Protein AF-A0A1Q2D0X2-F1 (afdb_monomer)

Secondary structure (DSSP, 8-state):
--S--SSS--HHHHHHHSTTGGGSPPS--SSSPPHHHHHHHSPPGGGGSSS-------------------------S------PPPPPPBTT--S-EE-TTEEEEEEEETT--SSTT---------PPP-------EEGGG-TT-S-EE----EE-B-TTTS--EETT--S----B-SEEEEEE-TTS-EEEEESSHHHHHSB--EEEEE--SGGGTT-EEEEEEPPTTPEEEEEEEEGGGTEEEEEEESTTTT--SSS-S--TTT---TT----TT--SS---EEEEEEE-

Sequence (292 aa):
MLGLTHGNRSPVTCRLCCGDACAKPVPDTSENRHFRDIASKAPSRRALFGGASAVGLAAGLPSVLGADPLASADRGRGAGLRFEPITPVTGTLDDVTVTRGYAWQPIIRWGDPVLRGARVRRIGADGVRPGGSVRLRLSRGDHTARSFDWNLLLICGDPATASTYFGGYTGPVSPIACPDNGVFDSTGTLWVSTDSQAGSIGYNDALHRVTLSGRERGKVEKFLSVPVGAATCGPVIHDKDGSVFVTVQPPGENGAWAEPLSYFPDYVMPGERGRRGDFSGPRPTVIQVTGH

InterPro domains:
  IPR006311 Twin-arginine translocation pathway, signal sequence [PS51318] (1-73)
  IPR008557 Alkaline phosphatase PhoX [PF05787] (131-252)

Nearest PDB structures (foldseek):
  3zwu-assembly2_B  TM=7.658E-01  e=8.851E-07  Pseudomonas fluorescens Pf0-1

pLDDT: mean 73.75, std 22.93, range [25.61, 98.38]

Structure (mmCIF, N/CA/C/O backbone):
data_AF-A0A1Q2D0X2-F1
#
_entry.id   AF-A0A1Q2D0X2-F1
#
loop_
_atom_site.group_PDB
_atom_site.id
_atom_site.type_symbol
_atom_site.label_atom_id
_atom_site.label_alt_id
_atom_site.label_comp_id
_atom_site.label_asym_id
_atom_site.label_entity_id
_atom_site.label_seq_id
_atom_site.pdbx_PDB_ins_code
_atom_site.Cartn_x
_atom_site.Cartn_y
_atom_site.Cartn_z
_atom_site.occupancy
_atom_site.B_iso_or_equiv
_atom_site.auth_seq_id
_atom_site.auth_comp_id
_atom_site.auth_asym_id
_atom_site.auth_atom_id
_atom_site.pdbx_PDB_model_num
ATOM 1 N N . MET A 1 1 ? -10.090 25.278 -23.825 1.00 41.91 1 MET A N 1
ATOM 2 C CA . MET A 1 1 ? -9.176 24.551 -22.918 1.00 41.91 1 MET A CA 1
ATOM 3 C C . MET A 1 1 ? -8.040 25.489 -22.545 1.00 41.91 1 MET A C 1
ATOM 5 O O . MET A 1 1 ? -7.140 25.683 -23.347 1.00 41.91 1 MET A O 1
ATOM 9 N N . LEU A 1 2 ? -8.138 26.135 -21.384 1.00 32.31 2 LEU A N 1
ATOM 10 C CA . LEU A 1 2 ? -7.143 27.069 -20.851 1.00 32.31 2 LEU A CA 1
ATOM 11 C C . LEU A 1 2 ? -6.740 26.560 -19.463 1.00 32.31 2 LEU A C 1
ATOM 13 O O . LEU A 1 2 ? -7.484 26.778 -18.518 1.00 32.31 2 LEU A O 1
ATOM 17 N N . GLY A 1 3 ? -5.629 25.824 -19.377 1.00 37.56 3 GLY A N 1
ATOM 18 C CA . GLY A 1 3 ? -4.718 25.768 -18.219 1.00 37.56 3 GLY A CA 1
ATOM 19 C C . GLY A 1 3 ? -5.226 25.490 -16.795 1.00 37.56 3 GLY A C 1
ATOM 20 O O . GLY A 1 3 ? -4.426 25.609 -15.878 1.00 37.56 3 GLY A O 1
ATOM 21 N N . LEU A 1 4 ? -6.490 25.141 -16.563 1.00 38.12 4 LEU A N 1
ATOM 22 C CA . LEU A 1 4 ? -7.041 24.988 -15.213 1.00 38.12 4 LEU A CA 1
ATOM 23 C C . LEU A 1 4 ? -7.327 23.514 -14.920 1.00 38.12 4 LEU A C 1
ATOM 25 O O . LEU A 1 4 ? -8.450 23.037 -15.074 1.00 38.12 4 LEU A O 1
ATOM 29 N N . THR A 1 5 ? -6.300 22.776 -14.503 1.00 42.06 5 THR A N 1
ATOM 30 C CA . THR A 1 5 ? -6.510 21.560 -13.713 1.00 42.06 5 THR A CA 1
ATOM 31 C C . THR A 1 5 ? -6.918 21.984 -12.301 1.00 42.06 5 THR A C 1
ATOM 33 O O . THR A 1 5 ? -6.289 22.837 -11.676 1.00 42.06 5 THR A O 1
ATOM 36 N N . HIS A 1 6 ? -8.017 21.436 -11.780 1.00 48.53 6 HIS A N 1
ATOM 37 C CA . HIS A 1 6 ? -8.371 21.632 -10.376 1.00 48.53 6 HIS A CA 1
ATOM 38 C C . HIS A 1 6 ? -7.450 20.753 -9.510 1.00 48.53 6 HIS A C 1
ATOM 40 O O . HIS A 1 6 ? -7.692 19.557 -9.373 1.00 48.53 6 HIS A O 1
ATOM 46 N N . GLY A 1 7 ? -6.391 21.346 -8.946 1.00 55.03 7 GLY A N 1
ATOM 47 C CA . GLY A 1 7 ? -5.425 20.693 -8.045 1.00 55.03 7 GLY A CA 1
ATOM 48 C C . GLY A 1 7 ? -4.012 20.547 -8.633 1.00 55.03 7 GLY A C 1
ATOM 49 O O . GLY A 1 7 ? -3.768 20.923 -9.773 1.00 55.03 7 GLY A O 1
ATOM 50 N N . ASN A 1 8 ? -3.079 19.971 -7.865 1.00 52.97 8 ASN A N 1
ATOM 51 C CA . ASN A 1 8 ? -1.657 19.812 -8.234 1.00 52.97 8 ASN A CA 1
ATOM 52 C C . ASN A 1 8 ? -1.379 18.760 -9.338 1.00 52.97 8 ASN A C 1
ATOM 54 O O . ASN A 1 8 ? -0.237 18.342 -9.505 1.00 52.97 8 ASN A O 1
ATOM 58 N N . ARG A 1 9 ? -2.390 18.289 -10.084 1.00 58.31 9 ARG A N 1
ATOM 59 C CA . ARG A 1 9 ? -2.219 17.236 -11.105 1.00 58.31 9 ARG A CA 1
ATOM 60 C C . ARG A 1 9 ? -1.947 17.818 -12.496 1.00 58.31 9 ARG A C 1
ATOM 62 O O . ARG A 1 9 ? -2.518 18.844 -12.876 1.00 58.31 9 ARG A O 1
ATOM 69 N N . SER A 1 10 ? -1.101 17.127 -13.270 1.00 64.81 10 SER A N 1
ATOM 70 C CA . SER A 1 10 ? -0.797 17.492 -14.659 1.00 64.81 10 SER A CA 1
ATOM 71 C C . SER A 1 10 ? -1.984 17.194 -15.600 1.00 64.81 10 SER A C 1
ATOM 73 O O . SER A 1 10 ? -2.719 16.227 -15.372 1.00 64.81 10 SER A O 1
ATOM 75 N N . PRO A 1 11 ? -2.172 17.951 -16.700 1.00 58.66 11 PRO A N 1
ATOM 76 C CA . PRO A 1 11 ? -3.241 17.686 -17.672 1.00 58.66 11 PRO A CA 1
ATOM 77 C C . PRO A 1 11 ? -3.162 16.292 -18.315 1.00 58.66 11 PRO A C 1
ATOM 79 O O . PRO A 1 11 ? -4.184 15.680 -18.619 1.00 58.66 11 PRO A O 1
ATOM 82 N N . VAL A 1 12 ? -1.945 15.773 -18.507 1.00 59.31 12 VAL A N 1
ATOM 83 C CA . VAL A 1 12 ? -1.714 14.435 -19.072 1.00 59.31 12 VAL A CA 1
ATOM 84 C C . VAL A 1 12 ? -2.164 13.361 -18.082 1.00 59.31 12 VAL A C 1
ATOM 86 O O . VAL A 1 12 ? -2.878 12.435 -18.468 1.00 59.31 12 VAL A O 1
ATOM 89 N N . THR A 1 13 ? -1.843 13.534 -16.798 1.00 63.12 13 THR A N 1
ATOM 90 C CA . THR A 1 13 ? -2.327 12.668 -15.717 1.00 63.12 13 THR A CA 1
ATOM 91 C C . THR A 1 13 ? -3.855 12.673 -15.648 1.00 63.12 13 THR A C 1
ATOM 93 O O . THR A 1 13 ? -4.469 11.608 -15.605 1.00 63.12 13 THR A O 1
ATOM 96 N N . CYS A 1 14 ? -4.496 13.848 -15.692 1.00 63.97 14 CYS A N 1
ATOM 97 C CA . CYS A 1 14 ? -5.960 13.962 -15.655 1.00 63.97 14 CYS A CA 1
ATOM 98 C C . CYS A 1 14 ? -6.639 13.176 -16.787 1.00 63.97 14 CYS A C 1
ATOM 100 O O . CYS A 1 14 ? -7.633 12.479 -16.548 1.00 63.97 14 CYS A O 1
ATOM 102 N N . ARG A 1 15 ? -6.070 13.232 -17.995 1.00 58.44 15 ARG A N 1
ATOM 103 C CA . ARG A 1 15 ? -6.612 12.548 -19.168 1.00 58.44 15 ARG A CA 1
ATOM 104 C C . ARG A 1 15 ? -6.415 11.035 -19.127 1.00 58.44 15 ARG A C 1
ATOM 106 O O . ARG A 1 15 ? -7.319 10.302 -19.518 1.00 58.44 15 ARG A O 1
ATOM 113 N N . LEU A 1 16 ? -5.251 10.568 -18.676 1.00 51.31 16 LEU A N 1
ATOM 114 C CA . LEU A 1 16 ? -4.901 9.144 -18.687 1.00 51.31 16 LEU A CA 1
ATOM 115 C C . LEU A 1 16 ? -5.457 8.375 -17.483 1.00 51.31 16 LEU A C 1
ATOM 117 O O . LEU A 1 16 ? -5.830 7.216 -17.630 1.00 51.31 16 LEU A O 1
ATOM 121 N N . CYS A 1 17 ? -5.527 9.011 -16.311 1.00 58.34 17 CYS A N 1
ATOM 122 C CA . CYS A 1 17 ? -5.937 8.353 -15.071 1.00 58.34 17 CYS A CA 1
ATOM 123 C C . CYS A 1 17 ? -7.459 8.396 -14.863 1.00 58.34 17 CYS A C 1
ATOM 125 O O . CYS A 1 17 ? -8.077 7.375 -14.570 1.00 58.34 17 CYS A O 1
ATOM 127 N N . CYS A 1 18 ? -8.089 9.560 -15.065 1.00 59.84 18 CYS A N 1
ATOM 128 C CA . CYS A 1 18 ? -9.512 9.760 -14.748 1.00 59.84 18 CYS A CA 1
ATOM 129 C C . CYS A 1 18 ? -10.354 10.231 -15.946 1.00 59.84 18 CYS A C 1
ATOM 131 O O . CYS A 1 18 ? -11.523 10.580 -15.771 1.00 59.84 18 CYS A O 1
ATOM 133 N N . GLY A 1 19 ? -9.780 10.299 -17.152 1.00 65.75 19 GLY A N 1
ATOM 134 C CA . GLY A 1 19 ? -10.484 10.744 -18.358 1.00 65.75 19 GLY A CA 1
ATOM 135 C C . GLY A 1 19 ? -11.118 12.131 -18.220 1.00 65.75 19 GLY A C 1
ATOM 136 O O . GLY A 1 19 ? -12.263 12.314 -18.642 1.00 65.75 19 GLY A O 1
ATOM 137 N N . ASP A 1 20 ? -10.417 13.073 -17.582 1.00 64.62 20 ASP A N 1
ATOM 138 C CA . ASP A 1 20 ? -10.866 14.454 -17.343 1.00 64.62 20 ASP A CA 1
ATOM 139 C C . ASP A 1 20 ? -12.181 14.566 -16.542 1.00 64.62 20 ASP A C 1
ATOM 141 O O . ASP A 1 20 ? -12.989 15.465 -16.772 1.00 64.62 20 ASP A O 1
ATOM 145 N N . ALA A 1 21 ? -12.419 13.656 -15.588 1.00 62.59 21 ALA A N 1
ATOM 146 C CA . ALA A 1 21 ? -13.652 13.608 -14.791 1.00 62.59 21 ALA A CA 1
ATOM 147 C C . ALA A 1 21 ? -14.027 14.947 -14.126 1.00 62.59 21 ALA A C 1
ATOM 149 O O . ALA A 1 21 ? -15.193 15.327 -14.139 1.00 62.59 21 ALA A O 1
ATOM 150 N N . CYS A 1 22 ? -13.046 15.695 -13.608 1.00 66.38 22 CYS A N 1
ATOM 151 C CA . CYS A 1 22 ? -13.272 16.996 -12.966 1.00 66.38 22 CYS A CA 1
ATOM 152 C C . CYS A 1 22 ? -13.742 18.098 -13.932 1.00 66.38 22 CYS A C 1
ATOM 154 O O . CYS A 1 22 ? -14.250 19.118 -13.482 1.00 66.38 22 CYS A O 1
ATOM 156 N N . ALA A 1 23 ? -13.541 17.922 -15.241 1.00 66.75 23 ALA A N 1
ATOM 157 C CA . ALA A 1 23 ? -13.976 18.863 -16.272 1.00 66.75 23 ALA A CA 1
ATOM 158 C C . ALA A 1 23 ? -15.357 18.506 -16.848 1.00 66.75 23 ALA A C 1
ATOM 160 O O . ALA A 1 23 ? -15.858 19.190 -17.742 1.00 66.75 23 ALA A O 1
ATOM 161 N N . LYS A 1 24 ? -15.966 17.420 -16.364 1.00 68.19 24 LYS A N 1
ATOM 162 C CA . LYS A 1 24 ? -17.292 16.962 -16.769 1.00 68.19 24 LYS A CA 1
ATOM 163 C C . LYS A 1 24 ? -18.323 17.388 -15.718 1.00 68.19 24 LYS A C 1
ATOM 165 O O . LYS A 1 24 ? -17.970 17.525 -14.546 1.00 68.19 24 LYS A O 1
ATOM 170 N N . PRO A 1 25 ? -19.593 17.594 -16.108 1.00 69.56 25 PRO A N 1
ATOM 171 C CA . PRO A 1 25 ? -20.661 17.852 -15.150 1.00 69.56 25 PRO A CA 1
ATOM 172 C C . PRO A 1 25 ? -20.715 16.761 -14.077 1.00 69.56 25 PRO A C 1
ATOM 174 O O . PRO A 1 25 ? -20.521 15.581 -14.385 1.00 69.56 25 PRO A O 1
ATOM 177 N N . VAL A 1 26 ? -20.982 17.161 -12.830 1.00 66.25 26 VAL A N 1
ATOM 178 C CA . VAL A 1 26 ? -21.133 16.227 -11.709 1.00 66.25 26 VAL A CA 1
ATOM 179 C C . VAL A 1 26 ? -22.229 15.211 -12.071 1.00 66.25 26 VAL A C 1
ATOM 181 O O . VAL A 1 26 ? -23.341 15.628 -12.392 1.00 66.25 26 VAL A O 1
ATOM 184 N N . PRO A 1 27 ? -21.940 13.893 -12.074 1.00 58.91 27 PRO A N 1
ATOM 185 C CA . PRO A 1 27 ? -22.894 12.890 -12.557 1.00 58.91 27 PRO A CA 1
ATOM 186 C C . PRO A 1 27 ? -24.100 12.686 -11.637 1.00 58.91 27 PRO A C 1
ATOM 188 O O . PRO A 1 27 ? -25.109 12.136 -12.071 1.00 58.91 27 PRO A O 1
ATOM 191 N N . ASP A 1 28 ? -23.965 13.062 -10.365 1.00 60.53 28 ASP A N 1
ATOM 192 C CA . ASP A 1 28 ? -25.031 12.972 -9.376 1.00 60.53 28 ASP A CA 1
ATOM 193 C C . ASP A 1 28 ? -26.045 14.094 -9.612 1.00 60.53 28 ASP A C 1
ATOM 195 O O . ASP A 1 28 ? -25.785 15.259 -9.322 1.00 60.53 28 ASP A O 1
ATOM 199 N N . THR A 1 29 ? -27.192 13.721 -10.178 1.00 71.44 29 THR A N 1
ATOM 200 C CA . THR A 1 29 ? -28.332 14.614 -10.413 1.00 71.44 29 THR A CA 1
ATOM 201 C C . THR A 1 29 ? -29.341 14.579 -9.268 1.00 71.44 29 THR A C 1
ATOM 203 O O . THR A 1 29 ? -30.449 15.090 -9.425 1.00 71.44 29 THR A O 1
ATOM 206 N N . SER A 1 30 ? -29.031 13.907 -8.155 1.00 73.19 30 SER A N 1
ATOM 207 C CA . SER A 1 30 ? -29.931 13.894 -7.008 1.00 73.19 30 SER A CA 1
ATOM 208 C C . SER A 1 30 ? -29.967 15.269 -6.342 1.00 73.19 30 SER A C 1
ATOM 210 O O . SER A 1 30 ? -28.991 16.013 -6.339 1.00 73.19 30 SER A O 1
ATOM 212 N N . GLU A 1 31 ? -31.102 15.608 -5.734 1.00 72.00 31 GLU A N 1
ATOM 213 C CA . GLU A 1 31 ? -31.264 16.866 -4.991 1.00 72.00 31 GLU A CA 1
ATOM 214 C C . GLU A 1 31 ? -30.542 16.847 -3.627 1.00 72.00 31 GLU A C 1
ATOM 216 O O . GLU A 1 31 ? -30.646 17.785 -2.831 1.00 72.00 31 GLU A O 1
ATOM 221 N N . ASN A 1 32 ? -29.809 15.769 -3.322 1.00 70.25 32 ASN A N 1
ATOM 222 C CA . ASN A 1 32 ? -29.046 15.659 -2.091 1.00 70.25 32 ASN A CA 1
ATOM 223 C C . ASN A 1 32 ? -27.840 16.599 -2.134 1.00 70.25 32 ASN A C 1
ATOM 225 O O . ASN A 1 32 ? -27.117 16.692 -3.122 1.00 70.25 32 ASN A O 1
ATOM 229 N N . ARG A 1 33 ? -27.574 17.271 -1.011 1.00 62.62 33 ARG A N 1
ATOM 230 C CA . ARG A 1 33 ? -26.378 18.112 -0.879 1.00 62.62 33 ARG A CA 1
ATOM 231 C C . ARG A 1 33 ? -25.124 17.254 -1.000 1.00 62.62 33 ARG A C 1
ATOM 233 O O . ARG A 1 33 ? -25.020 16.220 -0.338 1.00 62.62 33 ARG A O 1
ATOM 240 N N . HIS A 1 34 ? -24.138 17.730 -1.755 1.00 60.69 34 HIS A N 1
ATOM 241 C CA . HIS A 1 34 ? -22.848 17.062 -1.812 1.00 60.69 34 HIS A CA 1
ATOM 242 C C . HIS A 1 34 ? -22.176 17.087 -0.439 1.00 60.69 34 HIS A C 1
ATOM 244 O O . HIS A 1 34 ? -22.236 18.073 0.300 1.00 60.69 34 HIS A O 1
ATOM 250 N N . PHE A 1 35 ? -21.463 16.011 -0.107 1.00 55.91 35 PHE A N 1
ATOM 251 C CA . PHE A 1 35 ? -20.731 15.912 1.155 1.00 55.91 35 PHE A CA 1
ATOM 252 C C . PHE A 1 35 ? -19.757 17.087 1.364 1.00 55.91 35 PHE A C 1
ATOM 254 O O . PHE A 1 35 ? -19.622 17.580 2.482 1.00 55.91 35 PHE A O 1
ATOM 261 N N . ARG A 1 36 ? -19.149 17.607 0.286 1.00 57.19 36 ARG A N 1
ATOM 262 C CA . ARG A 1 36 ? -18.294 18.809 0.313 1.00 57.19 36 ARG A CA 1
ATOM 263 C C . ARG A 1 36 ? -19.011 20.036 0.887 1.00 57.19 36 ARG A C 1
ATOM 265 O O . ARG A 1 36 ? -18.401 20.803 1.631 1.00 57.19 36 ARG A O 1
ATOM 272 N N . ASP A 1 37 ? -20.296 20.206 0.596 1.00 63.50 37 ASP A N 1
ATOM 273 C CA . ASP A 1 37 ? -21.100 21.343 1.066 1.00 63.50 37 ASP A CA 1
ATOM 274 C C . ASP A 1 37 ? -21.524 21.181 2.527 1.00 63.50 37 ASP A C 1
ATOM 276 O O . ASP A 1 37 ? -21.762 22.161 3.230 1.00 63.50 37 ASP A O 1
ATOM 280 N N . ILE A 1 38 ? -21.609 19.936 2.998 1.00 63.53 38 ILE A N 1
ATOM 281 C CA . ILE A 1 38 ? -21.872 19.608 4.401 1.00 63.53 38 ILE A CA 1
ATOM 282 C C . ILE A 1 38 ? -20.593 19.814 5.222 1.00 63.53 38 ILE A C 1
ATOM 284 O O . ILE A 1 38 ? -20.620 20.488 6.250 1.00 63.53 38 ILE A O 1
ATOM 288 N N . ALA A 1 39 ? -19.461 19.293 4.741 1.00 49.84 39 ALA A N 1
ATOM 289 C CA . ALA A 1 39 ? -18.164 19.391 5.403 1.00 49.84 39 ALA A CA 1
ATOM 290 C C . ALA A 1 39 ? -17.628 20.831 5.454 1.00 49.84 39 ALA A C 1
ATOM 292 O O . ALA A 1 39 ? -17.048 21.226 6.460 1.00 49.84 39 ALA A O 1
ATOM 293 N N . SER A 1 40 ? -17.858 21.639 4.413 1.00 55.50 40 SER A N 1
ATOM 294 C CA . SER A 1 40 ? -17.433 23.050 4.378 1.00 55.50 40 SER A CA 1
ATOM 295 C C . SER A 1 40 ? -18.268 23.969 5.277 1.00 55.50 40 SER A C 1
ATOM 297 O O . SER A 1 40 ? -17.783 25.020 5.692 1.00 55.50 40 SER A O 1
ATOM 299 N N . LYS A 1 41 ? -19.502 23.572 5.615 1.00 50.91 41 LYS A N 1
ATOM 300 C CA . LYS A 1 41 ? -20.381 24.292 6.554 1.00 50.91 41 LYS A CA 1
ATOM 301 C C . LYS A 1 41 ? -20.182 23.881 8.011 1.00 50.91 41 LYS A C 1
ATOM 303 O O . LYS A 1 41 ? -20.698 24.558 8.898 1.00 50.91 41 LYS A O 1
ATOM 308 N N . ALA A 1 42 ? -19.454 22.797 8.277 1.00 41.84 42 ALA A N 1
ATOM 309 C CA . ALA A 1 42 ? -19.086 22.431 9.635 1.00 41.84 42 ALA A CA 1
ATOM 310 C C . ALA A 1 42 ? -18.014 23.418 10.138 1.00 41.84 42 ALA A C 1
ATOM 312 O O . ALA A 1 42 ? -16.923 23.467 9.563 1.00 41.84 42 ALA A O 1
ATOM 313 N N . PRO A 1 43 ? -18.277 24.222 11.186 1.00 42.06 43 PRO A N 1
ATOM 314 C CA . PRO A 1 43 ? -17.272 25.134 11.707 1.00 42.06 43 PRO A CA 1
ATOM 315 C C . PRO A 1 43 ? -16.063 24.325 12.172 1.00 42.06 43 PRO A C 1
ATOM 317 O O . PRO A 1 43 ? -16.192 23.375 12.953 1.00 42.06 43 PRO A O 1
ATOM 320 N N . SER A 1 44 ? -14.869 24.699 11.705 1.00 51.12 44 SER A N 1
ATOM 321 C CA . SER A 1 44 ? -13.653 24.144 12.282 1.00 51.12 44 SER A CA 1
ATOM 322 C C . SER A 1 44 ? -13.654 24.513 13.766 1.00 51.12 44 SER A C 1
ATOM 324 O O . SER A 1 44 ? -13.684 25.687 14.136 1.00 51.12 44 SER A O 1
ATOM 326 N N . ARG A 1 45 ? -13.600 23.514 14.652 1.00 49.84 45 ARG A N 1
ATOM 327 C CA . ARG A 1 45 ? -13.435 23.745 16.101 1.00 49.84 45 ARG A CA 1
ATOM 328 C C . ARG A 1 45 ? -12.121 24.479 16.434 1.00 49.84 45 ARG A C 1
ATOM 330 O O . ARG A 1 45 ? -11.871 24.814 17.584 1.00 49.84 45 ARG A O 1
ATOM 337 N N . ARG A 1 46 ? -11.299 24.762 15.416 1.00 47.19 46 ARG A N 1
ATOM 338 C CA . ARG A 1 46 ? -10.068 25.547 15.470 1.00 47.19 46 ARG A CA 1
ATOM 339 C C . ARG A 1 46 ? -10.297 27.062 15.512 1.00 47.19 46 ARG A C 1
ATOM 341 O O . ARG A 1 46 ? -9.384 27.775 15.901 1.00 47.19 46 ARG A O 1
ATOM 348 N N . ALA A 1 47 ? -11.497 27.549 15.190 1.00 41.69 47 ALA A N 1
ATOM 349 C CA . ALA A 1 47 ? -11.841 28.967 15.332 1.00 41.69 47 ALA A CA 1
ATOM 350 C C . ALA A 1 47 ? -12.193 29.383 16.779 1.00 41.69 47 ALA A C 1
ATOM 352 O O . ALA A 1 47 ? -12.413 30.563 17.027 1.00 41.69 47 ALA A O 1
ATOM 353 N N . LEU A 1 48 ? -12.228 28.446 17.741 1.00 44.06 48 LEU A N 1
ATOM 354 C CA . LEU A 1 48 ? -12.655 28.717 19.124 1.00 44.06 48 LEU A CA 1
ATOM 355 C C . LEU A 1 48 ? -11.510 28.832 20.155 1.00 44.06 48 LEU A C 1
ATOM 357 O O . LEU A 1 48 ? -11.787 28.979 21.337 1.00 44.06 48 LEU A O 1
ATOM 361 N N . PHE A 1 49 ? -10.236 28.792 19.740 1.00 49.19 49 PHE A N 1
ATOM 362 C CA . PHE A 1 49 ? -9.079 28.922 20.653 1.00 49.19 49 PHE A CA 1
ATOM 363 C C . PHE A 1 49 ? -8.179 30.138 20.364 1.00 49.19 49 PHE A C 1
ATOM 365 O O . PHE A 1 49 ? -7.034 30.183 20.803 1.00 49.19 49 PHE A O 1
ATOM 372 N N . GLY A 1 50 ? -8.691 31.132 19.631 1.00 44.00 50 GLY A N 1
ATOM 373 C CA . GLY A 1 50 ? -7.927 32.310 19.202 1.00 44.00 50 GLY A CA 1
ATOM 374 C C . GLY A 1 50 ? -8.313 33.651 19.833 1.00 44.00 50 GLY A C 1
ATOM 375 O O . GLY A 1 50 ? -7.746 34.661 19.428 1.00 44.00 50 GLY A O 1
ATOM 376 N N . GLY A 1 51 ? -9.249 33.728 20.787 1.00 40.75 51 GLY A N 1
ATOM 377 C CA . GLY A 1 51 ? -9.613 35.035 21.338 1.00 40.75 51 GLY A CA 1
ATOM 378 C C . GLY A 1 51 ? -10.564 35.031 22.532 1.00 40.75 51 GLY A C 1
ATOM 379 O O . GLY A 1 51 ? -11.587 34.359 22.515 1.00 40.75 51 GLY A O 1
ATOM 380 N N . ALA A 1 52 ? -10.217 35.895 23.488 1.00 38.16 52 ALA A N 1
ATOM 381 C CA . ALA A 1 52 ? -11.013 36.463 24.576 1.00 38.16 52 ALA A CA 1
ATOM 382 C C . ALA A 1 52 ? -11.176 35.667 25.888 1.00 38.16 52 ALA A C 1
ATOM 384 O O . ALA A 1 52 ? -11.840 34.643 26.002 1.00 38.16 52 ALA A O 1
ATOM 385 N N . SER A 1 53 ? -10.569 36.271 26.904 1.00 38.56 53 SER A N 1
ATOM 386 C CA . SER A 1 53 ? -10.712 36.099 28.340 1.00 38.56 53 SER A CA 1
ATOM 387 C C . SER A 1 53 ? -12.139 36.354 28.859 1.00 38.56 53 SER A C 1
ATOM 389 O O . SER A 1 53 ? -12.875 37.156 28.295 1.00 38.56 53 SER A O 1
ATOM 391 N N . ALA A 1 54 ? -12.397 35.798 30.049 1.00 38.59 54 ALA A N 1
ATOM 392 C CA . ALA A 1 54 ? -13.389 36.184 31.063 1.00 38.59 54 ALA A CA 1
ATOM 393 C C . ALA A 1 54 ? -14.843 35.665 30.953 1.00 38.59 54 ALA A C 1
ATOM 395 O O . ALA A 1 54 ? -15.609 36.027 30.069 1.00 38.59 54 ALA A O 1
ATOM 396 N N . VAL A 1 55 ? -15.212 34.909 31.998 1.00 33.81 55 VAL A N 1
ATOM 397 C CA . VAL A 1 55 ? -16.379 35.037 32.903 1.00 33.81 55 VAL A CA 1
ATOM 398 C C . VAL A 1 55 ? -16.946 33.649 33.212 1.00 33.81 55 VAL A C 1
ATOM 400 O O . VAL A 1 55 ? -17.379 32.910 32.334 1.00 33.81 55 VAL A O 1
ATOM 403 N N . GLY A 1 56 ? -16.903 33.288 34.495 1.00 40.72 56 GLY A N 1
ATOM 404 C CA . GLY A 1 56 ? -17.479 32.055 35.007 1.00 40.72 56 GLY A CA 1
ATOM 405 C C . GLY A 1 56 ? -19.000 32.116 35.119 1.00 40.72 56 GLY A C 1
ATOM 406 O O . GLY A 1 56 ? -19.570 33.168 35.386 1.00 40.72 56 GLY A O 1
ATOM 407 N N . LEU A 1 57 ? -19.628 30.948 34.988 1.00 31.06 57 LEU A N 1
ATOM 408 C CA . LEU A 1 57 ? -20.862 30.573 35.674 1.00 31.06 57 LEU A CA 1
ATOM 409 C C . LEU A 1 57 ? -20.971 29.046 35.650 1.00 31.06 57 LEU A C 1
ATOM 411 O O . LEU A 1 57 ? -20.984 28.414 34.595 1.00 31.06 57 LEU A O 1
ATOM 415 N N . ALA A 1 58 ? -20.996 28.461 36.844 1.00 40.25 58 ALA A N 1
ATOM 416 C CA . ALA A 1 58 ? -21.266 27.054 37.064 1.00 40.25 58 ALA A CA 1
ATOM 417 C C . ALA A 1 58 ? -22.746 26.764 36.773 1.00 40.25 58 ALA A C 1
ATOM 419 O O . ALA A 1 58 ? -23.626 27.335 37.412 1.00 40.25 58 ALA A O 1
ATOM 420 N N . ALA A 1 59 ? -23.014 25.845 35.849 1.00 32.84 59 ALA A N 1
ATOM 421 C CA . ALA A 1 59 ? -24.300 25.172 35.719 1.00 32.84 59 ALA A CA 1
ATOM 422 C C . ALA A 1 59 ? -24.026 23.714 35.334 1.00 32.84 59 ALA A C 1
ATOM 424 O O . ALA A 1 59 ? -23.429 23.433 34.295 1.00 32.84 59 ALA A O 1
ATOM 425 N N . GLY A 1 60 ? -24.382 22.798 36.236 1.00 42.19 60 GLY A N 1
ATOM 426 C CA . GLY A 1 60 ? -24.140 21.370 36.091 1.00 42.19 60 GLY A CA 1
ATOM 427 C C . GLY A 1 60 ? -24.841 20.779 34.870 1.00 42.19 60 GLY A C 1
ATOM 428 O O . GLY A 1 60 ? -26.006 21.064 34.605 1.00 42.19 60 GLY A O 1
ATOM 429 N N . LEU A 1 61 ? -24.124 19.910 34.160 1.00 32.53 61 LEU A N 1
ATOM 430 C CA . LEU A 1 61 ? -24.687 18.986 33.183 1.00 32.53 61 LEU A CA 1
ATOM 431 C C . LEU A 1 61 ? -24.327 17.559 33.619 1.00 32.53 61 LEU A C 1
ATOM 433 O O . LEU A 1 61 ? -23.186 17.322 34.025 1.00 32.53 61 LEU A O 1
ATOM 437 N N . PRO A 1 62 ? -25.282 16.614 33.585 1.00 33.47 62 PRO A N 1
ATOM 438 C CA . PRO A 1 62 ? -25.068 15.266 34.080 1.00 33.47 62 PRO A CA 1
ATOM 439 C C . PRO A 1 62 ? -24.031 14.541 33.222 1.00 33.47 62 PRO A C 1
ATOM 441 O O . PRO A 1 62 ? -24.066 14.567 31.991 1.00 33.47 62 PRO A O 1
ATOM 444 N N . SER A 1 63 ? -23.099 13.880 33.900 1.00 37.28 63 SER A N 1
ATOM 445 C CA . SER A 1 63 ? -22.112 12.985 33.316 1.00 37.28 63 SER A CA 1
ATOM 446 C C . SER A 1 63 ? -22.820 11.804 32.652 1.00 37.28 63 SER A C 1
ATOM 448 O O . SER A 1 63 ? -23.173 10.832 33.315 1.00 37.28 63 SER A O 1
ATOM 450 N N . VAL A 1 64 ? -23.021 11.858 31.335 1.00 33.34 64 VAL A N 1
ATOM 451 C CA . VAL A 1 64 ? -23.468 10.688 30.571 1.00 33.34 64 VAL A CA 1
ATOM 452 C C . VAL A 1 64 ? -22.238 9.840 30.239 1.00 33.34 64 VAL A C 1
ATOM 454 O O . VAL A 1 64 ? -21.728 9.838 29.122 1.00 33.34 64 VAL A O 1
ATOM 457 N N . LEU A 1 65 ? -21.727 9.127 31.247 1.00 33.81 65 LEU A N 1
ATOM 458 C CA . LEU A 1 65 ? -20.886 7.946 31.044 1.00 33.81 65 LEU A CA 1
ATOM 459 C C . LEU A 1 65 ? -21.788 6.819 30.522 1.00 33.81 65 LEU A C 1
ATOM 461 O O . LEU A 1 65 ? -22.158 5.905 31.248 1.00 33.81 65 LEU A O 1
ATOM 465 N N . GLY A 1 66 ? -22.186 6.932 29.258 1.00 30.36 66 GLY A N 1
ATOM 466 C CA . GLY A 1 66 ? -22.889 5.897 28.511 1.00 30.36 66 GLY A CA 1
ATOM 467 C C . GLY A 1 66 ? -21.952 5.316 27.466 1.00 30.36 66 GLY A C 1
ATOM 468 O O . GLY A 1 66 ? -22.008 5.693 26.299 1.00 30.36 66 GLY A O 1
ATOM 469 N N . ALA A 1 67 ? -21.044 4.433 27.881 1.00 33.16 67 ALA A N 1
ATOM 470 C CA . ALA A 1 67 ? -20.378 3.543 26.942 1.00 33.16 67 ALA A CA 1
ATOM 471 C C . ALA A 1 67 ? -21.401 2.482 26.522 1.00 33.16 67 ALA A C 1
ATOM 473 O O . ALA A 1 67 ? -21.454 1.403 27.109 1.00 33.16 67 ALA A O 1
ATOM 474 N N . ASP A 1 68 ? -22.249 2.802 25.543 1.00 30.27 68 ASP A N 1
ATOM 475 C CA . ASP A 1 68 ? -23.110 1.787 24.944 1.00 30.27 68 ASP A CA 1
ATOM 476 C C . ASP A 1 68 ? -22.223 0.700 24.318 1.00 30.27 68 ASP A C 1
ATOM 478 O O . ASP A 1 68 ? -21.305 1.019 23.544 1.00 30.27 68 ASP A O 1
ATOM 482 N N . PRO A 1 69 ? -22.450 -0.588 24.639 1.00 36.06 69 PRO A N 1
ATOM 483 C CA . PRO A 1 69 ? -21.678 -1.665 24.055 1.00 36.06 69 PRO A CA 1
ATOM 484 C C . PRO A 1 69 ? -21.881 -1.637 22.542 1.00 36.06 69 PRO A C 1
ATOM 486 O O . PRO A 1 69 ? -22.997 -1.674 22.025 1.00 36.06 69 PRO A O 1
ATOM 489 N N . LEU A 1 70 ? -20.763 -1.537 21.824 1.00 38.47 70 LEU A N 1
ATOM 490 C CA . LEU A 1 70 ? -20.717 -1.627 20.374 1.00 38.47 70 LEU A CA 1
ATOM 491 C C . LEU A 1 70 ? -21.431 -2.914 19.942 1.00 38.47 70 LEU A C 1
ATOM 493 O O . LEU A 1 70 ? -20.932 -4.010 20.196 1.00 38.47 70 LEU A O 1
ATOM 497 N N . ALA A 1 71 ? -22.582 -2.773 19.281 1.00 35.16 71 ALA A N 1
ATOM 498 C CA . ALA A 1 71 ? -23.203 -3.864 18.547 1.00 35.16 71 ALA A CA 1
ATOM 499 C C . ALA A 1 71 ? -22.154 -4.439 17.584 1.00 35.16 71 ALA A C 1
ATOM 501 O O . ALA A 1 71 ? -21.668 -3.748 16.685 1.00 35.16 71 ALA A O 1
ATOM 502 N N . SER A 1 72 ? -21.741 -5.674 17.870 1.00 37.34 72 SER A N 1
ATOM 503 C CA . SER A 1 72 ? -20.735 -6.411 17.117 1.00 37.34 72 SER A CA 1
ATOM 504 C C . SER A 1 72 ? -21.248 -6.578 15.694 1.00 37.34 72 SER A C 1
ATOM 506 O O . SER A 1 72 ? -22.284 -7.208 15.493 1.00 37.34 72 SER A O 1
ATOM 508 N N . ALA A 1 73 ? -20.513 -6.050 14.714 1.00 44.59 73 ALA A N 1
ATOM 509 C CA . ALA A 1 73 ? -20.599 -6.578 13.360 1.00 44.59 73 ALA A CA 1
ATOM 510 C C . ALA A 1 73 ? -20.417 -8.103 13.441 1.00 44.59 73 ALA A C 1
ATOM 512 O O . ALA A 1 73 ? -19.661 -8.591 14.295 1.00 44.59 73 ALA A O 1
ATOM 513 N N . ASP A 1 74 ? -21.179 -8.826 12.622 1.00 37.88 74 ASP A N 1
ATOM 514 C CA . ASP A 1 74 ? -21.145 -10.282 12.530 1.00 37.88 74 ASP A CA 1
ATOM 515 C C . ASP A 1 74 ? -19.684 -10.747 12.478 1.00 37.88 74 ASP A C 1
ATOM 517 O O . ASP A 1 74 ? -18.913 -10.315 11.616 1.00 37.88 74 ASP A O 1
ATOM 521 N N . ARG A 1 75 ? -19.262 -11.529 13.480 1.00 43.34 75 ARG A N 1
ATOM 522 C CA . ARG A 1 75 ? -17.874 -11.985 13.586 1.00 43.34 75 ARG A CA 1
ATOM 523 C C . ARG A 1 75 ? -17.675 -13.023 12.501 1.00 43.34 75 ARG A C 1
ATOM 525 O O . ARG A 1 75 ? -17.988 -14.199 12.694 1.00 43.34 75 ARG A O 1
ATOM 532 N N . GLY A 1 76 ? -17.190 -12.589 11.348 1.00 41.41 76 GLY A N 1
ATOM 533 C CA . GLY A 1 76 ? -16.888 -13.519 10.285 1.00 41.41 76 GLY A CA 1
ATOM 534 C C . GLY A 1 76 ? -15.854 -14.547 10.764 1.00 41.41 76 GLY A C 1
ATOM 535 O O . GLY A 1 76 ? -14.944 -14.259 11.542 1.00 41.41 76 GLY A O 1
ATOM 536 N N . ARG A 1 77 ? -16.100 -15.808 10.401 1.00 45.16 77 ARG A N 1
ATOM 537 C CA . ARG A 1 77 ? -15.516 -17.007 11.032 1.00 45.16 77 ARG A CA 1
ATOM 538 C C . ARG A 1 77 ? -14.061 -17.303 10.619 1.00 45.16 77 ARG A C 1
ATOM 540 O O . ARG A 1 77 ? -13.583 -18.407 10.859 1.00 45.16 77 ARG A O 1
ATOM 547 N N . GLY A 1 78 ? -13.383 -16.368 9.952 1.00 54.66 78 GLY A N 1
ATOM 548 C CA . GLY A 1 78 ? -11.997 -16.511 9.495 1.00 54.66 78 GLY A CA 1
ATOM 549 C C . GLY A 1 78 ? -10.977 -16.099 10.561 1.00 54.66 78 GLY A C 1
ATOM 550 O O . GLY A 1 78 ? -11.279 -15.308 11.449 1.00 54.66 78 GLY A O 1
ATOM 551 N N . ALA A 1 79 ? -9.749 -16.617 10.473 1.00 70.38 79 ALA A N 1
ATOM 552 C CA . ALA A 1 79 ? -8.644 -16.185 11.337 1.00 70.38 79 ALA A CA 1
ATOM 553 C C . ALA A 1 79 ? -7.964 -14.884 10.856 1.00 70.38 79 ALA A C 1
ATOM 555 O O . ALA A 1 79 ? -7.111 -14.355 11.572 1.00 70.38 79 ALA A O 1
ATOM 556 N N . GLY A 1 80 ? -8.338 -14.388 9.667 1.00 83.19 80 GLY A N 1
ATOM 557 C CA . GLY A 1 80 ? -7.715 -13.249 8.994 1.00 83.19 80 GLY A CA 1
ATOM 558 C C . GLY A 1 80 ? -6.286 -13.543 8.530 1.00 83.19 80 GLY A C 1
ATOM 559 O O . GLY A 1 80 ? -5.684 -14.557 8.893 1.00 83.19 80 GLY A O 1
ATOM 560 N N . LEU A 1 81 ? -5.717 -12.636 7.735 1.00 90.31 81 LEU A N 1
ATOM 561 C CA . LEU A 1 81 ? -4.311 -12.729 7.335 1.00 90.31 81 LEU A CA 1
ATOM 562 C C . LEU A 1 81 ? -3.400 -12.396 8.518 1.00 90.31 81 LEU A C 1
ATOM 564 O O . LEU A 1 81 ? -3.543 -11.352 9.158 1.00 90.31 81 LEU A O 1
ATOM 568 N N . ARG A 1 82 ? -2.426 -13.263 8.800 1.00 90.94 82 ARG A N 1
ATOM 569 C CA . ARG A 1 82 ? -1.386 -13.017 9.809 1.00 90.94 82 ARG A CA 1
ATOM 570 C C . ARG A 1 82 ? -0.119 -12.548 9.111 1.00 90.94 82 ARG A C 1
ATOM 572 O O . ARG A 1 82 ? 0.326 -13.189 8.164 1.00 90.94 82 ARG A O 1
ATOM 579 N N . PHE A 1 83 ? 0.436 -11.432 9.568 1.00 94.38 83 PHE A N 1
ATOM 580 C CA . PHE A 1 83 ? 1.656 -10.855 9.017 1.00 94.38 83 PHE A CA 1
ATOM 581 C C . PHE A 1 83 ? 2.312 -9.896 10.012 1.00 94.38 83 PHE A C 1
ATOM 583 O O . PHE A 1 83 ? 1.654 -9.395 10.928 1.00 94.38 83 PHE A O 1
ATOM 590 N N . GLU A 1 84 ? 3.598 -9.633 9.796 1.00 94.62 84 GLU A N 1
ATOM 591 C CA . GLU A 1 84 ? 4.348 -8.575 10.474 1.00 94.62 84 GLU A CA 1
ATOM 592 C C . GLU A 1 84 ? 4.293 -7.298 9.619 1.00 94.62 84 GLU A C 1
ATOM 594 O O . GLU A 1 84 ? 4.567 -7.367 8.419 1.00 94.62 84 GLU A O 1
ATOM 599 N N . PRO A 1 85 ? 3.918 -6.131 10.164 1.00 96.25 85 PRO A N 1
ATOM 600 C CA . PRO A 1 85 ? 3.823 -4.919 9.357 1.00 96.25 85 PRO A CA 1
ATOM 601 C C . PRO A 1 85 ? 5.173 -4.558 8.728 1.00 96.25 85 PRO A C 1
ATOM 603 O O . PRO A 1 85 ? 6.197 -4.588 9.412 1.00 96.25 85 PRO A O 1
ATOM 606 N N . ILE A 1 86 ? 5.183 -4.179 7.447 1.00 96.50 86 ILE A N 1
ATOM 607 C CA . ILE A 1 86 ? 6.419 -3.695 6.818 1.00 96.50 86 ILE A CA 1
ATOM 608 C C . ILE A 1 86 ? 6.772 -2.299 7.336 1.00 96.50 86 ILE A C 1
ATOM 610 O O . ILE A 1 86 ? 5.898 -1.482 7.653 1.00 96.50 86 ILE A O 1
ATOM 614 N N . THR A 1 87 ? 8.067 -2.001 7.388 1.00 95.12 87 THR A N 1
ATOM 615 C CA . THR A 1 87 ? 8.549 -0.650 7.680 1.00 95.12 87 THR A CA 1
ATOM 616 C C . THR A 1 87 ? 8.141 0.323 6.569 1.00 95.12 87 THR A C 1
ATOM 618 O O . THR A 1 87 ? 7.883 -0.100 5.438 1.00 95.12 87 THR A O 1
ATOM 621 N N . PRO A 1 88 ? 8.071 1.638 6.847 1.00 93.06 88 PRO A N 1
ATOM 622 C CA . PRO A 1 88 ? 7.837 2.627 5.803 1.00 93.06 88 PRO A CA 1
ATOM 623 C C . PRO A 1 88 ? 8.844 2.490 4.654 1.00 93.06 88 PRO A C 1
ATOM 625 O O . PRO A 1 88 ? 10.047 2.391 4.883 1.00 93.06 88 PRO A O 1
ATOM 628 N N . VAL A 1 89 ? 8.332 2.468 3.425 1.00 95.88 89 VAL A N 1
ATOM 629 C CA . VAL A 1 89 ? 9.119 2.372 2.192 1.00 95.88 89 VAL A CA 1
ATOM 630 C C . VAL A 1 89 ? 9.237 3.769 1.605 1.00 95.88 89 VAL A C 1
ATOM 632 O O . VAL A 1 89 ? 8.229 4.467 1.499 1.00 95.88 89 VAL A O 1
ATOM 635 N N . THR A 1 90 ? 10.449 4.197 1.257 1.00 95.38 90 THR A N 1
ATOM 636 C CA . THR A 1 90 ? 10.698 5.542 0.726 1.00 95.38 90 THR A CA 1
ATOM 637 C C . THR A 1 90 ? 9.941 5.772 -0.576 1.00 95.38 90 THR A C 1
ATOM 639 O O . THR A 1 90 ? 9.836 4.869 -1.400 1.00 95.38 90 THR A O 1
ATOM 642 N N . GLY A 1 91 ? 9.477 7.007 -0.785 1.00 92.38 91 GLY A N 1
ATOM 643 C CA . GLY A 1 91 ? 8.733 7.464 -1.967 1.00 92.38 91 GLY A CA 1
ATOM 644 C C . GLY A 1 91 ? 9.467 7.352 -3.312 1.00 92.38 91 GLY A C 1
ATOM 645 O O . GLY A 1 91 ? 8.983 7.873 -4.308 1.00 92.38 91 GLY A O 1
ATOM 646 N N . THR A 1 92 ? 10.664 6.767 -3.325 1.00 94.50 92 THR A N 1
ATOM 647 C CA . THR A 1 92 ? 11.588 6.667 -4.461 1.00 94.50 92 THR A CA 1
ATOM 648 C C . THR A 1 92 ? 11.898 5.225 -4.851 1.00 94.50 92 THR A C 1
ATOM 650 O O . THR A 1 92 ? 12.575 5.010 -5.852 1.00 94.50 92 THR A O 1
ATOM 653 N N . LEU A 1 93 ? 11.456 4.235 -4.066 1.00 96.75 93 LEU A N 1
ATOM 654 C CA . LEU A 1 93 ? 11.749 2.834 -4.354 1.00 96.75 93 LEU A CA 1
ATOM 655 C C . LEU A 1 93 ? 10.863 2.338 -5.502 1.00 96.75 93 LEU A C 1
ATOM 657 O O . LEU A 1 93 ? 9.640 2.364 -5.388 1.00 96.75 93 LEU A O 1
ATOM 661 N N . ASP A 1 94 ? 11.466 1.846 -6.580 1.00 96.56 94 ASP A N 1
ATOM 662 C CA . ASP A 1 94 ? 10.752 1.253 -7.718 1.00 96.56 94 ASP A CA 1
ATOM 663 C C . ASP A 1 94 ? 10.534 -0.261 -7.544 1.00 96.56 94 ASP A C 1
ATOM 665 O O . ASP A 1 94 ? 10.979 -1.066 -8.356 1.00 96.56 94 ASP A O 1
ATOM 669 N N . ASP A 1 95 ? 9.880 -0.675 -6.458 1.00 96.75 95 ASP A N 1
ATOM 670 C CA . ASP A 1 95 ? 9.573 -2.090 -6.213 1.00 96.75 95 ASP A CA 1
ATOM 671 C C . ASP A 1 95 ? 8.275 -2.275 -5.417 1.00 96.75 95 ASP A C 1
ATOM 673 O O . ASP A 1 95 ? 7.824 -1.374 -4.703 1.00 96.75 95 ASP A O 1
ATOM 677 N N . VAL A 1 96 ? 7.669 -3.456 -5.544 1.00 97.12 96 VAL A N 1
ATOM 678 C CA . VAL A 1 96 ? 6.595 -3.904 -4.659 1.00 97.12 96 VAL A CA 1
ATOM 679 C C . VAL A 1 96 ? 7.221 -4.572 -3.440 1.00 97.12 96 VAL A C 1
ATOM 681 O O . VAL A 1 96 ? 7.741 -5.686 -3.505 1.00 97.12 96 VAL A O 1
ATOM 684 N N . THR A 1 97 ? 7.088 -3.922 -2.289 1.00 97.88 97 THR A N 1
ATOM 685 C CA . THR A 1 97 ? 7.543 -4.470 -1.008 1.00 97.88 97 THR A CA 1
ATOM 686 C C . THR A 1 97 ? 6.384 -5.159 -0.305 1.00 97.88 97 THR A C 1
ATOM 688 O O . THR A 1 97 ? 5.356 -4.534 -0.040 1.00 97.88 97 THR A O 1
ATOM 691 N N . VAL A 1 98 ? 6.552 -6.430 0.054 1.00 96.62 98 VAL A N 1
ATOM 692 C CA . VAL A 1 98 ? 5.561 -7.218 0.804 1.00 96.62 98 VAL A CA 1
ATOM 693 C C . VAL A 1 98 ? 6.111 -7.660 2.156 1.00 96.62 98 VAL A C 1
ATOM 695 O O . VAL A 1 98 ? 7.320 -7.677 2.384 1.00 96.62 98 VAL A O 1
ATOM 698 N N . THR A 1 99 ? 5.211 -8.006 3.073 1.00 94.31 99 THR A N 1
ATOM 699 C CA . THR A 1 99 ? 5.571 -8.571 4.378 1.00 94.31 99 THR A CA 1
ATOM 700 C C . THR A 1 99 ? 6.263 -9.936 4.274 1.00 94.31 99 THR A C 1
ATOM 702 O O . THR A 1 99 ? 6.084 -10.685 3.311 1.00 94.31 99 THR A O 1
ATOM 705 N N . ARG A 1 100 ? 7.071 -10.270 5.287 1.00 92.31 100 ARG A N 1
ATOM 706 C CA . ARG A 1 100 ? 7.815 -11.532 5.362 1.00 92.31 100 ARG A CA 1
ATOM 707 C C . ARG A 1 100 ? 6.859 -12.727 5.313 1.00 92.31 100 ARG A C 1
ATOM 709 O O . ARG A 1 100 ? 5.841 -12.743 6.000 1.00 92.31 100 ARG A O 1
ATOM 716 N N . GLY A 1 101 ? 7.231 -13.748 4.541 1.00 91.19 101 GLY A N 1
ATOM 717 C CA . GLY A 1 101 ? 6.397 -14.935 4.320 1.00 91.19 101 GLY A CA 1
ATOM 718 C C . GLY A 1 101 ? 5.317 -14.730 3.260 1.00 91.19 101 GLY A C 1
ATOM 719 O O . GLY A 1 101 ? 4.462 -15.589 3.102 1.00 91.19 101 GLY A O 1
ATOM 720 N N . TYR A 1 102 ? 5.339 -13.607 2.537 1.00 94.19 102 TYR A N 1
ATOM 721 C CA . TYR A 1 102 ? 4.495 -13.372 1.372 1.00 94.19 102 TYR A CA 1
ATOM 722 C C . TYR A 1 102 ? 5.360 -13.124 0.140 1.00 94.19 102 TYR A C 1
ATOM 724 O O . TYR A 1 102 ? 6.495 -12.659 0.230 1.00 94.19 102 TYR A O 1
ATOM 732 N N . ALA A 1 103 ? 4.811 -13.453 -1.020 1.00 94.31 103 ALA A N 1
ATOM 733 C CA . ALA A 1 103 ? 5.388 -13.157 -2.323 1.00 94.31 103 ALA A CA 1
ATOM 734 C C . ALA A 1 103 ? 4.317 -12.519 -3.205 1.00 94.31 103 ALA A C 1
ATOM 736 O O . ALA A 1 103 ? 3.125 -12.758 -2.998 1.00 94.31 103 ALA A O 1
ATOM 737 N N . TRP A 1 104 ? 4.734 -11.716 -4.181 1.00 95.94 104 TRP A N 1
ATOM 738 C CA . TRP A 1 104 ? 3.829 -11.114 -5.151 1.00 95.94 104 TRP A CA 1
ATOM 739 C C . TRP A 1 104 ? 4.112 -11.618 -6.566 1.00 95.94 104 TRP A C 1
ATOM 741 O O . TRP A 1 104 ? 5.233 -12.004 -6.892 1.00 95.94 104 TRP A O 1
ATOM 751 N N . GLN A 1 105 ? 3.083 -11.603 -7.411 1.00 93.44 105 GLN A N 1
ATOM 752 C CA . GLN A 1 105 ? 3.194 -11.906 -8.835 1.00 93.44 105 GLN A CA 1
ATOM 753 C C . GLN A 1 105 ? 2.238 -11.040 -9.667 1.00 93.44 105 GLN A C 1
ATOM 755 O O . GLN A 1 105 ? 1.131 -10.737 -9.208 1.00 93.44 105 GLN A O 1
ATOM 760 N N . PRO A 1 106 ? 2.613 -10.654 -10.898 1.00 91.94 106 PRO A N 1
ATOM 761 C CA . PRO A 1 106 ? 1.693 -10.000 -11.818 1.00 91.94 106 PRO A CA 1
ATOM 762 C C . PRO A 1 106 ? 0.655 -11.006 -12.335 1.00 91.94 106 PRO A C 1
ATOM 764 O O . PRO A 1 106 ? 1.011 -12.073 -12.831 1.00 91.94 106 PRO A O 1
ATOM 767 N N . ILE A 1 107 ? -0.627 -10.649 -12.257 1.00 90.06 107 ILE A N 1
ATOM 768 C CA . ILE A 1 107 ? -1.739 -11.438 -12.809 1.00 90.06 107 ILE A CA 1
ATOM 769 C C . ILE A 1 107 ? -2.070 -10.987 -14.225 1.00 90.06 107 ILE A C 1
ATOM 771 O O . ILE A 1 107 ? -2.185 -11.806 -15.134 1.00 90.06 107 ILE A O 1
ATOM 775 N N . ILE A 1 108 ? -2.223 -9.678 -14.413 1.00 86.06 108 ILE A N 1
ATOM 776 C CA . ILE A 1 108 ? -2.462 -9.080 -15.722 1.00 86.06 108 ILE A CA 1
ATOM 777 C C . ILE A 1 108 ? -1.875 -7.675 -15.760 1.00 86.06 108 ILE A C 1
ATOM 779 O O . ILE A 1 108 ? -2.120 -6.857 -14.869 1.00 86.06 108 ILE A O 1
ATOM 783 N N . ARG A 1 109 ? -1.093 -7.401 -16.800 1.00 90.19 109 ARG A N 1
ATOM 784 C CA . ARG A 1 109 ? -0.474 -6.100 -17.058 1.00 90.19 109 ARG A CA 1
ATOM 785 C C . ARG A 1 109 ? -1.320 -5.377 -18.095 1.00 90.19 109 ARG A C 1
ATOM 787 O O . ARG A 1 109 ? -1.883 -6.003 -18.999 1.00 90.19 109 ARG A O 1
ATOM 794 N N . TRP A 1 110 ? -1.400 -4.052 -18.033 1.00 82.94 110 TRP A N 1
ATOM 795 C CA . TRP A 1 110 ? -2.103 -3.312 -19.079 1.00 82.94 110 TRP A CA 1
ATOM 796 C C . TRP A 1 110 ? -1.444 -3.592 -20.434 1.00 82.94 110 TRP A C 1
ATOM 798 O O . TRP A 1 110 ? -0.229 -3.463 -20.594 1.00 82.94 110 TRP A O 1
ATOM 808 N N . GLY A 1 111 ? -2.252 -4.013 -21.405 1.00 79.69 111 GLY A N 1
ATOM 809 C CA . GLY A 1 111 ? -1.818 -4.334 -22.763 1.00 79.69 111 GLY A CA 1
ATOM 810 C C . GLY A 1 111 ? -1.639 -5.831 -23.000 1.00 79.69 111 GLY A C 1
ATOM 811 O O . GLY A 1 111 ? -1.500 -6.230 -24.156 1.00 79.69 111 GLY A O 1
ATOM 812 N N . ASP A 1 112 ? -1.711 -6.656 -21.951 1.00 79.69 112 ASP A N 1
ATOM 813 C CA . ASP A 1 112 ? -1.731 -8.107 -22.108 1.00 79.69 112 ASP A CA 1
ATOM 814 C C . ASP A 1 112 ? -3.044 -8.555 -22.782 1.00 79.69 112 ASP A C 1
ATOM 816 O O . ASP A 1 112 ? -4.129 -8.062 -22.446 1.00 79.69 112 ASP A O 1
ATOM 820 N N . PRO A 1 113 ? -2.988 -9.486 -23.751 1.00 69.50 113 PRO A N 1
ATOM 821 C CA . PRO A 1 113 ? -4.187 -10.029 -24.372 1.00 69.50 113 PRO A CA 1
ATOM 822 C C . PRO A 1 113 ? -4.946 -10.922 -23.381 1.00 69.50 113 PRO A C 1
ATOM 824 O O . PRO A 1 113 ? -4.402 -11.891 -22.862 1.00 69.50 113 PRO A O 1
ATOM 827 N N . VAL A 1 114 ? -6.236 -10.641 -23.179 1.00 68.94 114 VAL A N 1
ATOM 828 C CA . VAL A 1 114 ? -7.102 -11.411 -22.262 1.00 68.94 114 VAL A CA 1
ATOM 829 C C . VAL A 1 114 ? -7.462 -12.799 -22.822 1.00 68.94 114 VAL A C 1
ATOM 831 O O . VAL A 1 114 ? -7.683 -13.738 -22.064 1.00 68.94 114 VAL A O 1
ATOM 834 N N . LEU A 1 115 ? -7.498 -12.963 -24.152 1.00 60.62 115 LEU A N 1
ATOM 835 C CA . LEU A 1 115 ? -7.807 -14.233 -24.824 1.00 60.62 115 LEU A CA 1
ATOM 836 C C . LEU A 1 115 ? -6.675 -14.647 -25.773 1.00 60.62 115 LEU A C 1
ATOM 838 O O . LEU A 1 115 ? -6.059 -13.808 -26.438 1.00 60.62 115 LEU A O 1
ATOM 842 N N . ARG A 1 116 ? -6.445 -15.960 -25.913 1.00 45.22 116 ARG A N 1
ATOM 843 C CA . ARG A 1 116 ? -5.517 -16.513 -26.915 1.00 45.22 116 ARG A CA 1
ATOM 844 C C . ARG A 1 116 ? -5.938 -16.067 -28.322 1.00 45.22 116 ARG A C 1
ATOM 846 O O . ARG A 1 116 ? -7.021 -16.405 -28.781 1.00 45.22 116 ARG A O 1
ATOM 853 N N . GLY A 1 117 ? -5.070 -15.317 -29.003 1.00 46.31 117 GLY A N 1
ATOM 854 C CA . GLY A 1 117 ? -5.312 -14.811 -30.362 1.00 46.31 117 GLY A CA 1
ATOM 855 C C . GLY A 1 117 ? -6.068 -13.478 -30.442 1.00 46.31 117 GLY A C 1
ATOM 856 O O . GLY A 1 117 ? -6.253 -12.964 -31.546 1.00 46.31 117 GLY A O 1
ATOM 857 N N . ALA A 1 118 ? -6.464 -12.878 -29.313 1.00 40.97 118 ALA A N 1
ATOM 858 C CA . ALA A 1 118 ? -7.045 -11.540 -29.322 1.00 40.97 118 ALA A CA 1
ATOM 859 C C . ALA A 1 118 ? -5.995 -10.508 -29.753 1.00 40.97 118 ALA A C 1
ATOM 861 O O . ALA A 1 118 ? -4.956 -10.341 -29.113 1.00 40.97 118 ALA A O 1
ATOM 862 N N . ARG A 1 119 ? -6.273 -9.793 -30.848 1.00 38.97 119 ARG A N 1
ATOM 863 C CA . ARG A 1 119 ? -5.507 -8.601 -31.218 1.00 38.97 119 ARG A CA 1
ATOM 864 C C . ARG A 1 119 ? -5.987 -7.436 -30.361 1.00 38.97 119 ARG A C 1
ATOM 866 O O . ARG A 1 119 ? -7.168 -7.100 -30.407 1.00 38.97 119 ARG A O 1
ATOM 873 N N . VAL A 1 120 ? -5.076 -6.799 -29.625 1.00 40.75 120 VAL A N 1
ATOM 874 C CA . VAL A 1 120 ? -5.346 -5.517 -28.961 1.00 40.75 120 VAL A CA 1
ATOM 875 C C . VAL A 1 120 ? -5.588 -4.479 -30.057 1.00 40.75 120 VAL A C 1
ATOM 877 O O . VAL A 1 120 ? -4.660 -3.981 -30.691 1.00 40.75 120 VAL A O 1
ATOM 880 N N . ARG A 1 121 ? -6.859 -4.201 -30.346 1.00 33.69 121 ARG A N 1
ATOM 881 C CA . ARG A 1 121 ? -7.257 -3.089 -31.208 1.00 33.69 121 ARG A CA 1
ATOM 882 C C . ARG A 1 121 ? -7.264 -1.839 -30.336 1.00 33.69 121 ARG A C 1
ATOM 884 O O . ARG A 1 121 ? -7.804 -1.874 -29.237 1.00 33.69 121 ARG A O 1
ATOM 891 N N . ARG A 1 122 ? -6.655 -0.747 -30.802 1.00 30.27 122 ARG A N 1
ATOM 892 C CA . ARG A 1 122 ? -6.680 0.550 -30.111 1.00 30.27 122 ARG A CA 1
ATOM 893 C C . ARG A 1 122 ? -8.145 0.967 -29.925 1.00 30.27 122 ARG A C 1
ATOM 895 O O . ARG A 1 122 ? -8.808 1.287 -30.909 1.00 30.27 122 ARG A O 1
ATOM 902 N N . ILE A 1 123 ? -8.655 0.888 -28.699 1.00 34.72 123 ILE A N 1
ATOM 903 C CA . ILE A 1 123 ? -9.999 1.358 -28.350 1.00 34.72 123 ILE A CA 1
ATOM 904 C C . ILE A 1 123 ? -9.889 2.865 -28.082 1.00 34.72 123 ILE A C 1
ATOM 906 O O . ILE A 1 123 ? -8.948 3.313 -27.423 1.00 34.72 123 ILE A O 1
ATOM 910 N N . GLY A 1 124 ? -10.795 3.649 -28.674 1.00 32.12 124 GLY A N 1
ATOM 911 C CA . GLY A 1 124 ? -10.962 5.070 -28.364 1.00 32.12 124 GLY A CA 1
ATOM 912 C C . GLY A 1 124 ? -11.336 5.270 -26.893 1.00 32.12 124 GLY A C 1
ATOM 913 O O . GLY A 1 124 ? -11.818 4.355 -26.236 1.00 32.12 124 GLY A O 1
ATOM 914 N N . ALA A 1 125 ? -11.026 6.442 -26.348 1.00 33.22 125 ALA A N 1
ATOM 915 C CA . ALA A 1 125 ? -11.169 6.730 -24.925 1.00 33.22 125 ALA A CA 1
ATOM 916 C C . ALA A 1 125 ? -12.645 6.881 -24.507 1.00 33.22 125 ALA A C 1
ATOM 918 O O . ALA A 1 125 ? -13.159 7.997 -24.438 1.00 33.22 125 ALA A O 1
ATOM 919 N N . ASP A 1 126 ? -13.287 5.766 -24.164 1.00 29.91 126 ASP A N 1
ATOM 920 C CA . ASP A 1 126 ? -14.659 5.733 -23.658 1.00 29.91 126 ASP A CA 1
ATOM 921 C C . ASP A 1 126 ? -14.600 5.428 -22.149 1.00 29.91 126 ASP A C 1
ATOM 923 O O . ASP A 1 126 ? -14.274 4.324 -21.717 1.00 29.91 126 ASP A O 1
ATOM 927 N N . GLY A 1 127 ? -14.788 6.477 -21.342 1.00 30.23 127 GLY A N 1
ATOM 928 C CA . GLY A 1 127 ? -14.389 6.532 -19.932 1.00 30.23 127 GLY A CA 1
ATOM 929 C C . GLY A 1 127 ? -15.191 5.672 -18.947 1.00 30.23 127 GLY A C 1
ATOM 930 O O . GLY A 1 127 ? -16.404 5.507 -19.064 1.00 30.23 127 GLY A O 1
ATOM 931 N N . VAL A 1 128 ? -14.495 5.215 -17.903 1.00 32.31 128 VAL A N 1
ATOM 932 C CA . VAL A 1 128 ? -15.049 4.577 -16.696 1.00 32.31 128 VAL A CA 1
ATOM 933 C C . VAL A 1 128 ? -15.139 5.609 -15.559 1.00 32.31 128 VAL A C 1
ATOM 935 O O . VAL A 1 128 ? -14.340 6.542 -15.494 1.00 32.31 128 VAL A O 1
ATOM 938 N N . ARG A 1 129 ? -16.149 5.474 -14.689 1.00 32.34 129 ARG A N 1
ATOM 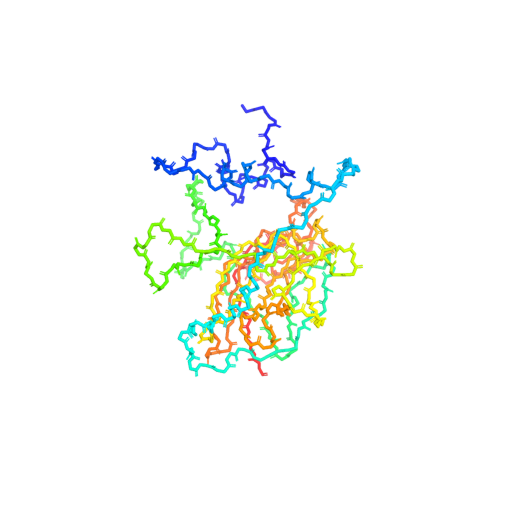939 C CA . ARG A 1 129 ? -16.526 6.428 -13.626 1.00 32.34 129 ARG A CA 1
ATOM 940 C C . ARG A 1 129 ? -16.012 5.959 -12.253 1.00 32.34 129 ARG A C 1
ATOM 942 O O . ARG A 1 129 ? -16.278 4.807 -11.919 1.00 32.34 129 ARG A O 1
ATOM 949 N N . PRO A 1 130 ? -15.390 6.819 -11.429 1.00 30.39 130 PRO A N 1
ATOM 950 C CA . PRO A 1 130 ? -15.107 6.513 -10.026 1.00 30.39 130 PRO A CA 1
ATOM 951 C C . PRO A 1 130 ? -15.946 7.348 -9.039 1.00 30.39 130 PRO A C 1
ATOM 953 O O . PRO A 1 130 ? -16.298 8.496 -9.311 1.00 30.39 130 PRO A O 1
ATOM 956 N N . GLY A 1 131 ? -16.249 6.755 -7.880 1.00 25.80 131 GLY A N 1
ATOM 957 C CA . GLY A 1 131 ? -16.929 7.376 -6.739 1.00 25.80 131 GLY A CA 1
ATOM 958 C C . GLY A 1 131 ? -16.128 7.157 -5.452 1.00 25.80 131 GLY A C 1
ATOM 959 O O . GLY A 1 131 ? -15.557 6.088 -5.260 1.00 25.80 131 GLY A O 1
ATOM 960 N N . GLY A 1 132 ? -16.057 8.183 -4.600 1.00 25.61 132 GLY A N 1
ATOM 961 C CA . GLY A 1 132 ? -15.311 8.161 -3.337 1.00 25.61 132 GLY A CA 1
ATOM 962 C C . GLY A 1 132 ? -16.091 7.531 -2.181 1.00 25.61 132 GLY A C 1
ATOM 963 O O . GLY A 1 132 ? -17.322 7.498 -2.191 1.00 25.61 132 GLY A O 1
ATOM 964 N N . SER A 1 133 ? -15.379 7.054 -1.158 1.00 27.88 133 SER A N 1
ATOM 965 C CA . SER A 1 133 ? -15.985 6.440 0.030 1.00 27.88 133 SER A CA 1
ATOM 966 C C . SER A 1 133 ? -15.963 7.346 1.265 1.00 27.88 133 SER A C 1
ATOM 968 O O . SER A 1 133 ? -14.932 7.897 1.643 1.00 27.88 133 SER A O 1
ATOM 970 N N . VAL A 1 134 ? -17.113 7.423 1.937 1.00 32.03 134 VAL A N 1
ATOM 971 C CA . VAL A 1 134 ? -17.319 7.942 3.298 1.00 32.03 134 VAL A CA 1
ATOM 972 C C . VAL A 1 134 ? -17.759 6.765 4.172 1.00 32.03 134 VAL A C 1
ATOM 974 O O . VAL A 1 134 ? -18.553 5.934 3.735 1.00 32.03 134 VAL A O 1
ATOM 977 N N . ARG A 1 135 ? -17.284 6.684 5.420 1.00 34.34 135 ARG A N 1
ATOM 978 C CA . ARG A 1 135 ? -17.799 5.713 6.399 1.00 34.34 135 ARG A CA 1
ATOM 979 C C . ARG A 1 135 ? -19.030 6.287 7.110 1.00 34.34 135 ARG A C 1
ATOM 981 O O . ARG A 1 135 ? -18.923 7.288 7.812 1.00 34.34 135 ARG A O 1
ATOM 988 N N . LEU A 1 136 ? -20.170 5.614 6.966 1.00 32.28 136 LEU A N 1
ATOM 989 C CA . LEU A 1 136 ? -21.457 5.937 7.597 1.00 32.28 136 LEU A CA 1
ATOM 990 C C . LEU A 1 136 ? -21.759 4.892 8.685 1.00 32.28 136 LEU A C 1
ATOM 992 O O . LEU A 1 136 ? -21.584 3.699 8.434 1.00 32.28 136 LEU A O 1
ATOM 996 N N . ARG A 1 137 ? -22.211 5.294 9.883 1.00 35.00 137 ARG A N 1
ATOM 997 C CA . ARG A 1 137 ? -22.717 4.354 10.902 1.00 35.00 137 ARG A CA 1
ATOM 998 C C . ARG A 1 137 ? -24.215 4.552 11.085 1.00 35.00 137 ARG A C 1
ATOM 1000 O O . ARG A 1 137 ? -24.658 5.409 11.837 1.00 35.00 137 ARG A O 1
ATOM 1007 N N . LEU A 1 138 ? -24.989 3.721 10.400 1.00 36.81 138 LEU A N 1
ATOM 1008 C CA . LEU A 1 138 ? -26.446 3.713 10.477 1.00 36.81 138 LEU A CA 1
ATOM 1009 C C . LEU A 1 138 ? -26.923 3.495 11.912 1.00 36.81 138 LEU A C 1
ATOM 1011 O O . LEU A 1 138 ? -26.368 2.680 12.657 1.00 36.81 138 LEU A O 1
ATOM 1015 N N . SER A 1 139 ? -27.979 4.209 12.281 1.00 36.28 139 SER A N 1
ATOM 1016 C CA . SER A 1 139 ? -28.685 3.935 13.521 1.00 36.28 139 SER A CA 1
ATOM 1017 C C . SER A 1 139 ? -29.313 2.531 13.424 1.00 36.28 139 SER A C 1
ATOM 1019 O O . SER A 1 139 ? -30.006 2.199 12.468 1.00 36.28 139 SER A O 1
ATOM 1021 N N . ARG A 1 140 ? -29.014 1.661 14.400 1.00 46.00 140 ARG A N 1
ATOM 1022 C CA . ARG A 1 140 ? -29.624 0.320 14.578 1.00 46.00 140 ARG A CA 1
ATOM 1023 C C . ARG A 1 140 ? -29.418 -0.711 13.447 1.00 46.00 140 ARG A C 1
ATOM 1025 O O . ARG A 1 140 ? -30.112 -1.720 13.439 1.00 46.00 140 ARG A O 1
ATOM 1032 N N . GLY A 1 141 ? -28.466 -0.501 12.532 1.00 59.47 141 GLY A N 1
ATOM 1033 C CA . GLY A 1 141 ? -28.231 -1.418 11.400 1.00 59.47 141 GLY A CA 1
ATOM 1034 C C . GLY A 1 141 ? -29.302 -1.344 10.305 1.00 59.47 141 GLY A C 1
ATOM 1035 O O . GLY A 1 141 ? -29.337 -2.190 9.416 1.00 59.47 141 GLY A O 1
ATOM 1036 N N . ASP A 1 142 ? -30.168 -0.331 10.357 1.00 68.56 142 ASP A N 1
ATOM 1037 C CA . ASP A 1 142 ? -31.182 -0.086 9.343 1.00 68.56 142 ASP A CA 1
ATOM 1038 C C . ASP A 1 142 ? -30.584 0.729 8.189 1.00 68.56 142 ASP A C 1
ATOM 1040 O O . ASP A 1 142 ? -30.351 1.932 8.300 1.00 68.56 142 ASP A O 1
ATOM 1044 N N . HIS A 1 143 ? -30.343 0.064 7.058 1.00 69.88 143 HIS A N 1
ATOM 1045 C CA . HIS A 1 143 ? -29.830 0.690 5.836 1.00 69.88 143 HIS A CA 1
ATOM 1046 C C . HIS A 1 143 ? -30.852 1.590 5.125 1.00 69.88 143 HIS A C 1
ATOM 1048 O O . HIS A 1 143 ? -30.487 2.285 4.179 1.00 69.88 143 HIS A O 1
ATOM 1054 N N . THR A 1 144 ? -32.106 1.612 5.584 1.00 77.00 144 THR A N 1
ATOM 1055 C CA . THR A 1 144 ? -33.156 2.517 5.098 1.00 77.00 144 THR A CA 1
ATOM 1056 C C . THR A 1 144 ? -33.294 3.781 5.953 1.00 77.00 144 THR A C 1
ATOM 1058 O O . THR A 1 144 ? -33.971 4.733 5.546 1.00 77.00 144 THR A O 1
ATOM 1061 N N . ALA A 1 145 ? -32.626 3.829 7.114 1.00 69.50 145 ALA A N 1
ATOM 1062 C CA . ALA A 1 145 ? -32.675 4.965 8.020 1.00 69.50 145 ALA A CA 1
ATOM 1063 C C . ALA A 1 145 ? -32.126 6.235 7.355 1.00 69.50 145 ALA A C 1
ATOM 1065 O O . ALA A 1 145 ? -31.044 6.258 6.769 1.00 69.50 145 ALA A O 1
ATOM 1066 N N . ARG A 1 146 ? -32.870 7.335 7.491 1.00 75.94 146 ARG A N 1
ATOM 1067 C CA . ARG A 1 146 ? -32.507 8.644 6.917 1.00 75.94 146 ARG A CA 1
ATOM 1068 C C . ARG A 1 146 ? -31.555 9.458 7.799 1.00 75.94 146 ARG A C 1
ATOM 1070 O O . ARG A 1 146 ? -31.123 10.535 7.396 1.00 75.94 146 ARG A O 1
ATOM 1077 N N . SER A 1 147 ? -31.241 8.965 8.994 1.00 64.19 147 SER A N 1
ATOM 1078 C CA . SER A 1 147 ? -30.289 9.565 9.926 1.00 64.19 147 SER A CA 1
ATOM 1079 C C . SER A 1 147 ? -29.352 8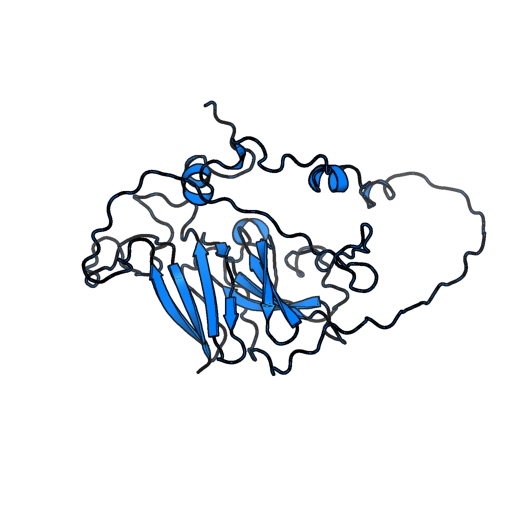.505 10.498 1.00 64.19 147 SER A C 1
ATOM 1081 O O . SER A 1 147 ? -29.721 7.350 10.730 1.00 64.19 147 SER A O 1
ATOM 1083 N N . PHE A 1 148 ? -28.105 8.905 10.709 1.00 64.94 148 PHE A N 1
ATOM 1084 C CA . PHE A 1 148 ? -27.037 8.014 11.125 1.00 64.94 148 PHE A CA 1
ATOM 1085 C C . PHE A 1 148 ? -26.013 8.783 11.957 1.00 64.94 148 PHE A C 1
ATOM 1087 O O . PHE A 1 148 ? -25.835 9.992 11.789 1.00 64.94 148 PHE A O 1
ATOM 1094 N N . ASP A 1 149 ? -25.328 8.062 12.834 1.00 64.38 149 ASP A N 1
ATOM 1095 C CA . ASP A 1 149 ? -24.225 8.605 13.609 1.00 64.38 149 ASP A CA 1
ATOM 1096 C C . ASP A 1 149 ? -22.933 8.480 12.808 1.00 64.38 149 ASP A C 1
ATOM 1098 O O . ASP A 1 149 ? -22.749 7.584 11.981 1.00 64.38 149 ASP A O 1
ATOM 1102 N N . TRP A 1 150 ? -21.987 9.374 13.051 1.00 65.88 150 TRP A N 1
ATOM 1103 C CA . TRP A 1 150 ? -20.671 9.274 12.439 1.00 65.88 150 TRP A CA 1
ATOM 1104 C C . TRP A 1 150 ? -19.593 9.548 13.474 1.00 65.88 150 TRP A C 1
ATOM 1106 O O . TRP A 1 150 ? -19.770 10.312 14.420 1.00 65.88 150 TRP A O 1
ATOM 1116 N N . ASN A 1 151 ? -18.458 8.883 13.294 1.00 72.25 151 ASN A N 1
ATOM 1117 C CA . ASN A 1 151 ? -17.245 9.178 14.029 1.00 72.25 151 ASN A CA 1
ATOM 1118 C C . ASN A 1 151 ? -16.069 9.219 13.063 1.00 72.25 151 ASN A C 1
ATOM 1120 O O . ASN A 1 151 ? -16.061 8.559 12.023 1.00 72.25 151 ASN A O 1
ATOM 1124 N N . LEU A 1 152 ? -15.072 10.020 13.417 1.00 74.06 152 LEU A N 1
ATOM 1125 C CA . LEU A 1 152 ? -13.814 10.017 12.700 1.00 74.06 152 LEU A CA 1
ATOM 1126 C C . LEU A 1 152 ? -13.017 8.800 13.165 1.00 74.06 152 LEU A C 1
ATOM 1128 O O . LEU A 1 152 ? -12.788 8.637 14.361 1.00 74.06 152 LEU A O 1
ATOM 1132 N N . LEU A 1 153 ? -12.645 7.918 12.238 1.00 82.75 153 LEU A N 1
ATOM 1133 C CA . LEU A 1 153 ? -11.833 6.749 12.573 1.00 82.75 153 LEU A CA 1
ATOM 1134 C C . LEU A 1 153 ? -10.353 7.120 12.632 1.00 82.75 153 LEU A C 1
ATOM 1136 O O . LEU A 1 153 ? -9.703 6.811 13.625 1.00 82.75 153 LEU A O 1
ATOM 1140 N N . LEU A 1 154 ? -9.852 7.782 11.587 1.00 82.56 154 LEU A N 1
ATOM 1141 C CA . LEU A 1 154 ? -8.443 8.125 11.425 1.00 82.56 154 LEU A CA 1
ATOM 1142 C C . LEU A 1 154 ? -8.278 9.613 11.086 1.00 82.56 154 LEU A C 1
ATOM 1144 O O . LEU A 1 154 ? -8.994 10.135 10.233 1.00 82.56 154 LEU A O 1
ATOM 1148 N N . ILE A 1 155 ? -7.299 10.265 11.711 1.00 85.38 155 ILE A N 1
ATOM 1149 C CA . ILE A 1 155 ? -6.624 11.455 11.182 1.00 85.38 155 ILE A CA 1
ATOM 1150 C C . ILE A 1 155 ? -5.224 10.987 10.806 1.00 85.38 155 ILE A C 1
ATOM 1152 O O . ILE A 1 155 ? -4.417 10.672 11.681 1.00 85.38 155 ILE A O 1
ATOM 1156 N N . CYS A 1 156 ? -5.002 10.873 9.501 1.00 88.94 156 CYS A N 1
ATOM 1157 C CA . CYS A 1 156 ? -3.818 10.267 8.908 1.00 88.94 156 CYS A CA 1
ATOM 1158 C C . CYS A 1 156 ? -2.621 11.235 8.919 1.00 88.94 156 CYS A C 1
ATOM 1160 O O . CYS A 1 156 ? -2.794 12.452 8.949 1.00 88.94 156 CYS A O 1
ATOM 1162 N N . GLY A 1 157 ? -1.418 10.678 8.878 1.00 85.06 157 GLY A N 1
ATOM 1163 C CA . GLY A 1 157 ? -0.141 11.379 8.858 1.00 85.06 157 GLY A CA 1
ATOM 1164 C C . GLY A 1 157 ? 0.991 10.457 9.304 1.00 85.06 157 GLY A C 1
ATOM 1165 O O . GLY A 1 157 ? 0.772 9.280 9.609 1.00 85.06 157 GLY A O 1
ATOM 1166 N N . ASP A 1 158 ? 2.200 11.006 9.374 1.00 87.81 158 ASP A N 1
ATOM 1167 C CA . ASP A 1 158 ? 3.298 10.366 10.093 1.00 87.81 158 ASP A CA 1
ATOM 1168 C C . ASP A 1 158 ? 3.165 10.698 11.595 1.00 87.81 158 ASP A C 1
ATOM 1170 O O . ASP A 1 158 ? 3.246 11.875 11.963 1.00 87.81 158 ASP A O 1
ATOM 1174 N N . PRO A 1 159 ? 2.944 9.700 12.476 1.00 83.81 159 PRO A N 1
ATOM 1175 C CA . PRO A 1 159 ? 2.812 9.928 13.913 1.00 83.81 159 PRO A CA 1
ATOM 1176 C C . PRO A 1 159 ? 4.041 10.589 14.549 1.00 83.81 159 PRO A C 1
ATOM 1178 O O . PRO A 1 159 ? 3.918 11.176 15.621 1.00 83.81 159 PRO A O 1
ATOM 1181 N N . ALA A 1 160 ? 5.214 10.497 13.913 1.00 83.31 160 ALA A N 1
ATOM 1182 C CA . ALA A 1 160 ? 6.437 11.118 14.404 1.00 83.31 160 ALA A CA 1
ATOM 1183 C C . ALA A 1 160 ? 6.491 12.633 14.146 1.00 83.31 160 ALA A C 1
ATOM 1185 O O . ALA A 1 160 ? 7.221 13.339 14.839 1.00 83.31 160 ALA A O 1
ATOM 1186 N N . THR A 1 161 ? 5.746 13.146 13.160 1.00 74.75 161 THR A N 1
ATOM 1187 C CA . THR A 1 161 ? 5.880 14.542 12.697 1.00 74.75 161 THR A CA 1
ATOM 1188 C C . THR A 1 161 ? 4.570 15.327 12.680 1.00 74.75 161 THR A C 1
ATOM 1190 O O . THR A 1 161 ? 4.599 16.556 12.615 1.00 74.75 161 THR A O 1
ATOM 1193 N N . ALA A 1 162 ? 3.419 14.657 12.779 1.00 73.31 162 ALA A N 1
ATOM 1194 C CA . ALA A 1 162 ? 2.106 15.282 12.698 1.00 73.31 162 ALA A CA 1
ATOM 1195 C C . ALA A 1 162 ? 1.181 14.871 13.850 1.00 73.31 162 ALA A C 1
ATOM 1197 O O . ALA A 1 162 ? 1.235 13.761 14.380 1.00 73.31 162 ALA A O 1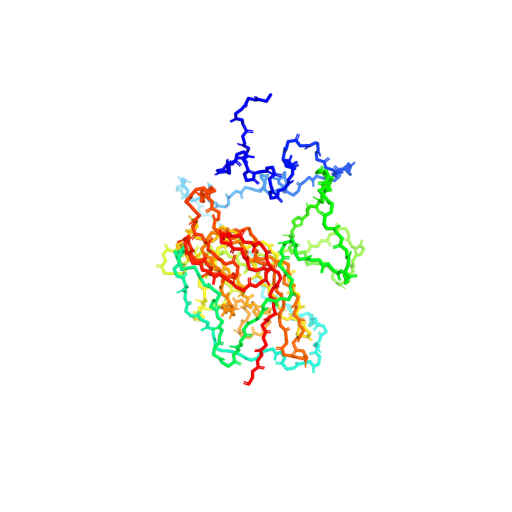
ATOM 1198 N N . SER A 1 163 ? 0.250 15.765 14.199 1.00 77.50 163 SER A N 1
ATOM 1199 C CA . SER A 1 163 ? -0.877 15.408 15.062 1.00 77.50 163 SER A CA 1
ATOM 1200 C C . SER A 1 163 ? -1.795 14.435 14.324 1.00 77.50 163 SER A C 1
ATOM 1202 O O . SER A 1 163 ? -2.454 14.803 13.353 1.00 77.50 163 SER A O 1
ATOM 1204 N N . THR A 1 164 ? -1.843 13.200 14.804 1.00 84.25 164 THR A N 1
ATOM 1205 C CA . THR A 1 164 ? -2.596 12.094 14.209 1.00 84.25 164 THR A CA 1
ATOM 1206 C C . THR A 1 164 ? -3.629 11.552 15.196 1.00 84.25 164 THR A C 1
ATOM 1208 O O . THR A 1 164 ? -3.585 11.828 16.396 1.00 84.25 164 THR A O 1
ATOM 1211 N N . TYR A 1 165 ? -4.604 10.800 14.692 1.00 80.25 165 TYR A N 1
ATOM 1212 C CA . TYR A 1 165 ? -5.607 10.130 15.516 1.00 80.25 165 TYR A CA 1
ATOM 1213 C C . TYR A 1 165 ? -5.907 8.757 14.931 1.00 80.25 165 TYR A C 1
ATOM 1215 O O . TYR A 1 165 ? -6.264 8.651 13.764 1.00 80.25 165 TYR A O 1
ATOM 1223 N N . PHE A 1 166 ? -5.811 7.714 15.752 1.00 88.56 166 PHE A N 1
ATOM 1224 C CA . PHE A 1 166 ? -5.949 6.323 15.322 1.00 88.56 166 PHE A CA 1
ATOM 1225 C C . PHE A 1 166 ? -7.059 5.625 16.097 1.00 88.56 166 PHE A C 1
ATOM 1227 O O . PHE A 1 166 ? -6.825 4.660 16.811 1.00 88.56 166 PHE A O 1
ATOM 1234 N N . GLY A 1 167 ? -8.280 6.161 16.050 1.00 80.94 167 GLY A N 1
ATOM 1235 C CA . GLY A 1 167 ? -9.452 5.526 16.660 1.00 80.94 167 GLY A CA 1
ATOM 1236 C C . GLY A 1 167 ? -9.372 5.306 18.177 1.00 80.94 167 GLY A C 1
ATOM 1237 O O . GLY A 1 167 ? -10.146 4.498 18.696 1.00 80.94 167 GLY A O 1
ATOM 1238 N N . GLY A 1 168 ? -8.470 6.013 18.867 1.00 83.06 168 GLY A N 1
ATOM 1239 C CA . GLY A 1 168 ? -8.165 5.844 20.291 1.00 83.06 168 GLY A CA 1
ATOM 1240 C C . GLY A 1 168 ? -7.001 4.892 20.599 1.00 83.06 168 GLY A C 1
ATOM 1241 O O . GLY A 1 168 ? -6.635 4.767 21.764 1.00 83.06 168 GLY A O 1
ATOM 1242 N N . TYR A 1 169 ? -6.403 4.247 19.595 1.00 91.56 169 TYR A N 1
ATOM 1243 C CA . TYR A 1 169 ? -5.204 3.432 19.772 1.00 91.56 169 TYR A CA 1
ATOM 1244 C C . TYR A 1 169 ? -3.984 4.308 20.073 1.00 91.56 169 TYR A C 1
ATOM 1246 O O . TYR A 1 169 ? -3.746 5.308 19.397 1.00 91.56 169 TYR A O 1
ATOM 1254 N N . THR A 1 170 ? -3.211 3.919 21.085 1.00 91.38 170 THR A N 1
ATOM 1255 C CA . THR A 1 170 ? -2.027 4.653 21.568 1.00 91.38 170 THR A CA 1
ATOM 1256 C C . THR A 1 170 ? -0.717 3.890 21.369 1.00 91.38 170 THR A C 1
ATOM 1258 O O . THR A 1 170 ? 0.343 4.388 21.739 1.00 91.38 170 THR A O 1
ATOM 1261 N N . GLY A 1 171 ? -0.781 2.673 20.820 1.00 92.62 171 GLY A N 1
ATOM 1262 C CA . GLY A 1 171 ? 0.397 1.875 20.494 1.00 92.62 171 GLY A CA 1
ATOM 1263 C C . GLY A 1 171 ? 1.049 2.285 19.167 1.00 92.62 171 GLY A C 1
ATOM 1264 O O . GLY A 1 171 ? 0.592 3.222 18.509 1.00 92.62 171 GLY A O 1
ATOM 1265 N N . PRO A 1 172 ? 2.105 1.568 18.744 1.00 94.19 172 PRO A N 1
ATOM 1266 C CA . PRO A 1 172 ? 2.785 1.835 17.482 1.00 94.19 172 PRO A CA 1
ATOM 1267 C C . PRO A 1 172 ? 1.876 1.539 16.284 1.00 94.19 172 PRO A C 1
ATOM 1269 O O . PRO A 1 172 ? 1.186 0.520 16.244 1.00 94.19 172 PRO A O 1
ATOM 1272 N N . VAL A 1 173 ? 1.913 2.417 15.285 1.00 95.06 173 VAL A N 1
ATOM 1273 C CA . VAL A 1 173 ? 1.142 2.298 14.042 1.00 95.06 173 VAL A CA 1
ATOM 1274 C C . VAL A 1 173 ? 2.018 2.605 12.837 1.00 95.06 173 VAL A C 1
ATOM 1276 O O . VAL A 1 173 ? 2.986 3.360 12.935 1.00 95.06 173 VAL A O 1
ATOM 1279 N N . SER A 1 174 ? 1.664 2.045 11.685 1.00 96.50 174 SER A N 1
ATOM 1280 C CA . SER A 1 174 ? 2.280 2.435 10.420 1.00 96.50 174 SER A CA 1
ATOM 1281 C C . SER A 1 174 ? 1.827 3.846 10.006 1.00 96.50 174 SER A C 1
ATOM 1283 O O . SER A 1 174 ? 0.624 4.123 10.053 1.00 96.50 174 SER A O 1
ATOM 1285 N N . PRO A 1 175 ? 2.746 4.721 9.550 1.00 93.75 175 PRO A N 1
ATOM 1286 C CA . PRO A 1 175 ? 2.395 5.972 8.888 1.00 93.75 175 PRO A CA 1
ATOM 1287 C C . PRO A 1 175 ? 1.496 5.713 7.682 1.00 93.75 175 PRO A C 1
ATOM 1289 O O . PRO A 1 175 ? 1.799 4.842 6.861 1.00 93.75 175 PRO A O 1
ATOM 1292 N N . ILE A 1 176 ? 0.425 6.493 7.583 1.00 95.12 176 ILE A N 1
ATOM 1293 C CA . ILE A 1 176 ? -0.551 6.438 6.495 1.00 95.12 176 ILE A CA 1
ATOM 1294 C C . ILE A 1 176 ? -0.938 7.864 6.111 1.00 95.12 176 ILE A C 1
ATOM 1296 O O . ILE A 1 176 ? -1.148 8.690 6.995 1.00 95.12 176 ILE A O 1
ATOM 1300 N N . ALA A 1 177 ? -1.059 8.172 4.823 1.00 91.75 177 ALA A N 1
ATOM 1301 C CA . ALA A 1 177 ? -1.637 9.421 4.325 1.00 91.75 177 ALA A CA 1
ATOM 1302 C C . ALA A 1 177 ? -2.439 9.167 3.046 1.00 91.75 177 ALA A C 1
ATOM 1304 O O . ALA A 1 177 ? -2.306 8.116 2.431 1.00 91.75 177 ALA A O 1
ATOM 1305 N N . CYS A 1 178 ? -3.286 10.130 2.680 1.00 93.31 178 CYS A N 1
ATOM 1306 C CA . CYS A 1 178 ? -4.123 10.077 1.478 1.00 93.31 178 CYS A CA 1
ATOM 1307 C C . CYS A 1 178 ? -4.873 8.738 1.289 1.00 93.31 178 CYS A C 1
ATOM 1309 O O . CYS A 1 178 ? -4.698 8.077 0.264 1.00 93.31 178 CYS A O 1
ATOM 1311 N N . PRO A 1 179 ? -5.683 8.300 2.278 1.00 93.81 179 PRO A N 1
ATOM 1312 C CA . PRO A 1 179 ? -6.484 7.092 2.122 1.00 93.81 179 PRO A CA 1
ATOM 1313 C C . PRO A 1 179 ? -7.467 7.258 0.956 1.00 93.81 179 PRO A C 1
ATOM 1315 O O . PRO A 1 179 ? -8.153 8.278 0.870 1.00 93.81 179 PRO A O 1
ATOM 1318 N N . ASP A 1 180 ? -7.547 6.243 0.099 1.00 92.50 180 ASP A N 1
ATOM 1319 C CA . ASP A 1 180 ? -8.410 6.225 -1.082 1.00 92.50 180 ASP A CA 1
ATOM 1320 C C . ASP A 1 180 ? -9.456 5.106 -0.972 1.00 92.50 180 ASP A C 1
ATOM 1322 O O . ASP A 1 180 ? -10.585 5.353 -0.537 1.00 92.50 180 ASP A O 1
ATOM 1326 N N . ASN A 1 181 ? -9.103 3.858 -1.307 1.00 92.75 181 ASN A N 1
ATOM 1327 C CA . ASN A 1 181 ? -10.071 2.761 -1.319 1.00 92.75 181 ASN A CA 1
ATOM 1328 C C . ASN A 1 181 ? -10.153 2.051 0.038 1.00 92.75 181 ASN A C 1
ATOM 1330 O O . ASN A 1 181 ? -9.182 1.991 0.794 1.00 92.75 181 ASN A O 1
ATOM 1334 N N . GLY A 1 182 ? -11.315 1.456 0.321 1.00 92.25 182 GLY A N 1
ATOM 1335 C CA . GLY A 1 182 ? -11.558 0.668 1.526 1.00 92.25 182 GLY A CA 1
ATOM 1336 C C . GLY A 1 182 ? -12.304 -0.632 1.234 1.00 92.25 182 GLY A C 1
ATOM 1337 O O . GLY A 1 182 ? -13.297 -0.625 0.511 1.00 92.25 182 GLY A O 1
ATOM 1338 N N . VAL A 1 183 ? -11.864 -1.738 1.833 1.00 92.88 183 VAL A N 1
ATOM 1339 C CA . VAL A 1 183 ? -12.525 -3.051 1.736 1.00 92.88 183 VAL A CA 1
ATOM 1340 C C . VAL A 1 183 ? -12.497 -3.760 3.087 1.00 92.88 183 VAL A C 1
ATOM 1342 O O . VAL A 1 183 ? -11.595 -3.534 3.888 1.00 92.88 183 VAL A O 1
ATOM 1345 N N . PHE A 1 184 ? -13.491 -4.596 3.370 1.00 91.94 184 PHE A N 1
ATOM 1346 C CA . PHE A 1 184 ? -13.498 -5.436 4.566 1.00 91.94 184 PHE A CA 1
ATOM 1347 C C . PHE A 1 184 ? -13.094 -6.863 4.210 1.00 91.94 184 PHE A C 1
ATOM 1349 O O . PHE A 1 184 ? -13.517 -7.379 3.177 1.00 91.94 184 PHE A O 1
ATOM 1356 N N . ASP A 1 185 ? -12.299 -7.496 5.068 1.00 89.69 185 ASP A N 1
ATOM 1357 C CA . ASP A 1 185 ? -12.010 -8.927 4.955 1.00 89.69 185 ASP A CA 1
ATOM 1358 C C . ASP A 1 185 ? -13.082 -9.791 5.634 1.00 89.69 185 ASP A C 1
ATOM 1360 O O . ASP A 1 185 ? -14.036 -9.284 6.240 1.00 89.69 185 ASP A O 1
ATOM 1364 N N . SER A 1 186 ? -12.916 -11.117 5.570 1.00 87.75 186 SER A N 1
ATOM 1365 C CA . SER A 1 186 ? -13.868 -12.048 6.173 1.00 87.75 186 SER A CA 1
ATOM 1366 C C . SER A 1 186 ? -13.900 -12.025 7.703 1.00 87.75 186 SER A C 1
ATOM 1368 O O . SER A 1 186 ? -14.718 -12.731 8.278 1.00 87.75 186 SER A O 1
ATOM 1370 N N . THR A 1 187 ? -13.059 -11.233 8.373 1.00 86.75 187 THR A N 1
ATOM 1371 C CA . THR A 1 187 ? -13.065 -11.046 9.835 1.00 86.75 187 THR A CA 1
ATOM 1372 C C . THR A 1 187 ? -13.717 -9.732 10.267 1.00 86.75 187 THR A C 1
ATOM 1374 O O . THR A 1 187 ? -13.888 -9.489 11.462 1.00 86.75 187 THR A O 1
ATOM 1377 N N . GLY A 1 188 ? -14.100 -8.880 9.309 1.00 85.62 188 GLY A N 1
ATOM 1378 C CA . GLY A 1 188 ? -14.619 -7.541 9.578 1.00 85.62 188 GLY A CA 1
ATOM 1379 C C . GLY A 1 188 ? -13.525 -6.497 9.821 1.00 85.62 188 GLY A C 1
ATOM 1380 O O . GLY A 1 188 ? -13.821 -5.405 10.315 1.00 85.62 188 GLY A O 1
ATOM 1381 N N . THR A 1 189 ? -12.273 -6.795 9.468 1.00 91.19 189 THR A N 1
ATOM 1382 C CA . THR A 1 189 ? -11.179 -5.821 9.516 1.00 91.19 189 THR A CA 1
ATOM 1383 C C . THR A 1 189 ? -11.215 -4.939 8.271 1.00 91.19 189 THR A C 1
ATOM 1385 O O . THR A 1 189 ? -11.462 -5.428 7.170 1.00 91.19 189 THR A O 1
ATOM 1388 N N . LEU A 1 190 ? -10.982 -3.630 8.428 1.00 94.88 190 LEU A N 1
ATOM 1389 C CA . LEU A 1 190 ? -10.905 -2.706 7.294 1.00 94.88 190 LEU A CA 1
ATOM 1390 C C . LEU A 1 190 ? -9.497 -2.730 6.705 1.00 94.88 190 LEU A C 1
ATOM 1392 O O . LEU A 1 190 ? -8.518 -2.610 7.431 1.00 94.88 190 LEU A O 1
ATOM 1396 N N . TRP A 1 191 ? -9.412 -2.775 5.388 1.00 97.44 191 TRP A N 1
ATOM 1397 C CA . TRP A 1 191 ? -8.198 -2.589 4.615 1.00 97.44 191 TRP A CA 1
ATOM 1398 C C . TRP A 1 191 ? -8.308 -1.294 3.819 1.00 97.44 191 TRP A C 1
ATOM 1400 O O . TRP A 1 191 ? -9.345 -1.044 3.208 1.00 97.44 191 TRP A O 1
ATOM 1410 N N . VAL A 1 192 ? -7.268 -0.463 3.862 1.00 97.25 192 VAL A N 1
ATOM 1411 C CA . VAL A 1 192 ? -7.233 0.877 3.263 1.00 97.25 192 VAL A CA 1
ATOM 1412 C C . VAL A 1 192 ? -6.036 0.994 2.339 1.00 97.25 192 VAL A C 1
ATOM 1414 O O . VAL A 1 192 ? -4.904 0.765 2.766 1.00 97.25 192 VAL A O 1
ATOM 1417 N N . SER A 1 193 ? -6.282 1.366 1.089 1.00 97.19 193 SER A N 1
ATOM 1418 C CA . SER A 1 193 ? -5.232 1.685 0.125 1.00 97.19 193 SER A CA 1
ATOM 1419 C C . SER A 1 193 ? -4.993 3.195 0.055 1.00 97.19 193 SER A C 1
ATOM 1421 O O . SER A 1 193 ? -5.844 3.977 0.490 1.00 97.19 193 SER A O 1
ATOM 1423 N N . THR A 1 194 ? -3.834 3.613 -0.451 1.00 96.06 194 THR A N 1
ATOM 1424 C CA . THR A 1 194 ? -3.459 5.032 -0.540 1.00 96.06 194 THR A CA 1
ATOM 1425 C C . THR A 1 194 ? -3.142 5.451 -1.976 1.00 96.06 194 THR A C 1
ATOM 1427 O O . THR A 1 194 ? -2.646 4.645 -2.770 1.00 96.06 194 THR A O 1
ATOM 1430 N N . ASP A 1 195 ? -3.433 6.716 -2.283 1.00 94.69 195 ASP A N 1
ATOM 1431 C CA . ASP A 1 195 ? -3.067 7.410 -3.525 1.00 94.69 195 ASP A CA 1
ATOM 1432 C C . ASP A 1 195 ? -2.391 8.733 -3.152 1.00 94.69 195 ASP A C 1
ATOM 1434 O O . ASP A 1 195 ? -3.007 9.587 -2.516 1.00 94.69 195 ASP A O 1
ATOM 1438 N N . SER A 1 196 ? -1.144 8.937 -3.582 1.00 89.75 196 SER A N 1
ATOM 1439 C CA . SER A 1 196 ? -0.362 10.158 -3.362 1.00 89.75 196 SER A CA 1
ATOM 1440 C C . SER A 1 196 ? 0.203 10.305 -1.937 1.00 89.75 196 SER A C 1
ATOM 1442 O O . SER A 1 196 ? 0.484 11.421 -1.478 1.00 89.75 196 SER A O 1
ATOM 1444 N N . GLN A 1 197 ? 0.427 9.196 -1.222 1.00 89.88 197 GLN A N 1
ATOM 1445 C CA . GLN A 1 197 ? 1.074 9.198 0.098 1.00 89.88 197 GLN A CA 1
ATOM 1446 C C . GLN A 1 197 ? 2.497 9.779 0.050 1.00 89.88 197 GLN A C 1
ATOM 1448 O O . GLN A 1 197 ? 2.894 10.514 0.962 1.00 89.88 197 GLN A O 1
ATOM 1453 N N . ALA A 1 198 ? 3.239 9.517 -1.031 1.00 90.00 198 ALA A N 1
ATOM 1454 C CA . ALA A 1 198 ? 4.627 9.955 -1.185 1.00 90.00 198 ALA A CA 1
ATOM 1455 C C . ALA A 1 198 ? 4.763 11.482 -1.149 1.00 90.00 198 ALA A C 1
ATOM 1457 O O . ALA A 1 198 ? 5.655 12.005 -0.485 1.00 90.00 198 ALA A O 1
ATOM 1458 N N . GLY A 1 199 ? 3.828 12.204 -1.772 1.00 86.75 199 GLY A N 1
ATOM 1459 C CA . GLY A 1 199 ? 3.809 13.668 -1.750 1.00 86.75 199 GLY A CA 1
ATOM 1460 C C . GLY A 1 199 ? 3.457 14.272 -0.386 1.00 86.75 199 GLY A C 1
ATOM 1461 O O . GLY A 1 199 ? 3.743 15.443 -0.156 1.00 86.75 199 GLY A O 1
ATOM 1462 N N . SER A 1 200 ? 2.848 13.494 0.516 1.00 86.69 200 SER A N 1
ATOM 1463 C CA . SER A 1 200 ? 2.388 13.980 1.825 1.00 86.69 200 SER A CA 1
ATOM 1464 C C . SER A 1 200 ? 3.340 13.636 2.965 1.00 86.69 200 SER A C 1
ATOM 1466 O O . SER A 1 200 ? 3.596 14.477 3.823 1.00 86.69 200 SER A O 1
ATOM 1468 N N . ILE A 1 201 ? 3.839 12.398 2.997 1.00 91.00 201 ILE A N 1
ATOM 1469 C CA . ILE A 1 201 ? 4.673 11.883 4.097 1.00 91.00 201 ILE A CA 1
ATOM 1470 C C . ILE A 1 201 ? 5.967 11.213 3.613 1.00 91.00 201 ILE A C 1
ATOM 1472 O O . ILE A 1 201 ? 6.656 10.583 4.405 1.00 91.00 201 ILE A O 1
ATOM 1476 N N . GLY A 1 202 ? 6.311 11.328 2.324 1.00 92.25 202 GLY A N 1
ATOM 1477 C CA . GLY A 1 202 ? 7.590 10.852 1.780 1.00 92.25 202 GLY A CA 1
ATOM 1478 C C . GLY A 1 202 ? 7.707 9.336 1.592 1.00 92.25 202 GLY A C 1
ATOM 1479 O O . GLY A 1 202 ? 8.787 8.851 1.254 1.00 92.25 202 GLY A O 1
ATOM 1480 N N . TYR A 1 203 ? 6.621 8.583 1.789 1.00 95.75 203 TYR A N 1
ATOM 1481 C CA . TYR A 1 203 ? 6.591 7.124 1.647 1.00 95.75 203 TYR A CA 1
ATOM 1482 C C . TYR A 1 203 ? 5.738 6.682 0.461 1.00 95.75 203 TYR A C 1
ATOM 1484 O O . TYR A 1 203 ? 4.676 7.259 0.234 1.00 95.75 203 TYR A O 1
ATOM 1492 N N . ASN A 1 204 ? 6.155 5.625 -0.240 1.00 97.19 204 ASN A N 1
ATOM 1493 C CA . ASN A 1 204 ? 5.376 5.026 -1.327 1.00 97.19 204 ASN A CA 1
ATOM 1494 C C . ASN A 1 204 ? 3.957 4.671 -0.869 1.00 97.19 204 ASN A C 1
ATOM 1496 O O . ASN A 1 204 ? 3.724 4.378 0.313 1.00 97.19 204 ASN A O 1
ATOM 1500 N N . ASP A 1 205 ? 3.015 4.665 -1.811 1.00 97.81 205 ASP A N 1
ATOM 1501 C CA . ASP A 1 205 ? 1.660 4.210 -1.536 1.00 97.81 205 ASP A CA 1
ATOM 1502 C C . ASP A 1 205 ? 1.631 2.737 -1.118 1.00 97.81 205 ASP A C 1
ATOM 1504 O O . ASP A 1 205 ? 2.559 1.954 -1.368 1.00 97.81 205 ASP A O 1
ATOM 1508 N N . ALA A 1 206 ? 0.583 2.376 -0.386 1.00 97.94 206 ALA A N 1
ATOM 1509 C CA . ALA A 1 206 ? 0.526 1.108 0.314 1.00 97.94 206 ALA A CA 1
ATOM 1510 C C . ALA A 1 206 ? -0.902 0.637 0.593 1.00 97.94 206 ALA A C 1
ATOM 1512 O O . ALA A 1 206 ? -1.868 1.402 0.557 1.00 97.94 206 ALA A O 1
ATOM 1513 N N . LEU A 1 207 ? -1.007 -0.643 0.951 1.00 98.31 207 LEU A N 1
ATOM 1514 C CA . LEU A 1 207 ? -2.203 -1.229 1.544 1.00 98.31 207 LEU A CA 1
ATOM 1515 C C . LEU A 1 207 ? -1.992 -1.412 3.048 1.00 98.31 207 LEU A C 1
ATOM 1517 O O . LEU A 1 207 ? -0.999 -2.002 3.483 1.00 98.31 207 LEU A O 1
ATOM 1521 N N . HIS A 1 208 ? -2.954 -0.954 3.839 1.00 98.25 208 HIS A N 1
ATOM 1522 C CA . HIS A 1 208 ? -2.919 -1.006 5.294 1.00 98.25 208 HIS A CA 1
ATOM 1523 C C . HIS A 1 208 ? -4.104 -1.789 5.842 1.00 98.25 208 HIS A C 1
ATOM 1525 O O . HIS A 1 208 ? -5.226 -1.633 5.369 1.00 98.25 208 HIS A O 1
ATOM 1531 N N . ARG A 1 209 ? -3.874 -2.564 6.897 1.00 97.12 209 ARG A N 1
ATOM 1532 C CA . ARG A 1 209 ? -4.915 -3.150 7.737 1.00 97.12 209 ARG A CA 1
ATOM 1533 C C . ARG A 1 209 ? -5.237 -2.202 8.889 1.00 97.12 209 ARG A C 1
ATOM 1535 O O . ARG A 1 209 ? -4.329 -1.689 9.537 1.00 97.12 209 ARG A O 1
ATOM 1542 N N . VAL A 1 210 ? -6.521 -1.998 9.164 1.00 96.25 210 VAL A N 1
ATOM 1543 C CA . VAL A 1 210 ? -7.044 -1.152 10.241 1.00 96.25 210 VAL A CA 1
ATOM 1544 C C . VAL A 1 210 ? -7.993 -1.967 11.113 1.00 96.25 210 VAL A C 1
ATOM 1546 O O . VAL A 1 210 ? -9.123 -2.278 10.723 1.00 96.25 210 VAL A O 1
ATOM 1549 N N . THR A 1 211 ? -7.552 -2.278 12.330 1.00 92.75 211 THR A N 1
ATOM 1550 C CA . THR A 1 211 ? -8.372 -3.002 13.312 1.00 92.75 211 THR A CA 1
ATOM 1551 C C . THR A 1 211 ? -9.524 -2.117 13.791 1.00 92.75 211 THR A C 1
ATOM 1553 O O . THR A 1 211 ? -9.324 -0.947 14.104 1.00 92.75 211 THR A O 1
ATOM 1556 N N . LEU A 1 212 ? -10.754 -2.636 13.865 1.00 88.44 212 LEU A N 1
ATOM 1557 C CA . LEU A 1 212 ? -11.947 -1.806 14.125 1.00 88.44 212 LEU A CA 1
ATOM 1558 C C . LEU A 1 212 ? -12.595 -1.990 15.496 1.00 88.44 212 LEU A C 1
ATOM 1560 O O . LEU A 1 212 ? -13.478 -1.210 15.865 1.00 88.44 212 LEU A O 1
ATOM 1564 N N . SER A 1 213 ? -12.171 -2.997 16.250 1.00 84.31 213 SER A N 1
ATOM 1565 C CA . SER A 1 213 ? -12.820 -3.404 17.494 1.00 84.31 213 SER A CA 1
ATOM 1566 C C . SER A 1 213 ? -11.817 -3.894 18.529 1.00 84.31 213 SER A C 1
ATOM 1568 O O . SER A 1 213 ? -10.678 -4.225 18.211 1.00 84.31 213 SER A O 1
ATOM 1570 N N . GLY A 1 214 ? -12.274 -3.983 19.777 1.00 87.62 214 GLY A N 1
ATOM 1571 C CA . GLY A 1 214 ? -11.450 -4.441 20.888 1.00 87.62 214 GLY A CA 1
ATOM 1572 C C . GLY A 1 214 ? -10.385 -3.423 21.293 1.00 87.62 214 GLY A C 1
ATOM 1573 O O . GLY A 1 214 ? -10.460 -2.241 20.957 1.00 87.62 214 GLY A O 1
ATOM 1574 N N . ARG A 1 215 ? -9.388 -3.898 22.046 1.00 90.00 215 ARG A N 1
ATOM 1575 C CA . ARG A 1 215 ? -8.320 -3.063 22.625 1.00 90.00 215 ARG A CA 1
ATOM 1576 C C . ARG A 1 215 ? -7.380 -2.466 21.576 1.00 90.00 215 ARG A C 1
ATOM 1578 O O . ARG A 1 215 ? -6.715 -1.478 21.853 1.00 90.00 215 ARG A O 1
ATOM 1585 N N . GLU A 1 216 ? -7.339 -3.060 20.387 1.00 92.19 216 GLU A N 1
ATOM 1586 C CA . GLU A 1 216 ? -6.514 -2.612 19.264 1.00 92.19 216 GLU A CA 1
ATOM 1587 C C . GLU A 1 216 ? -7.309 -1.785 18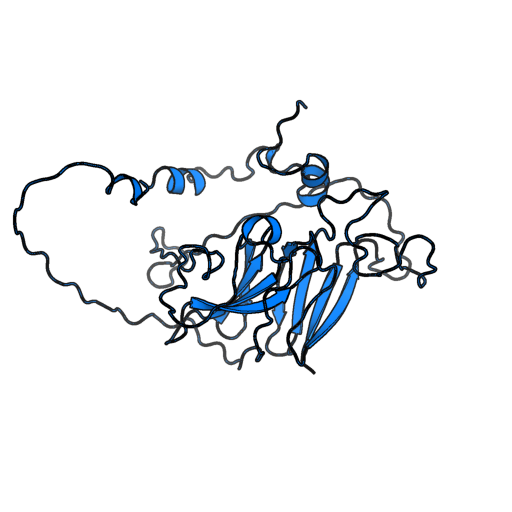.240 1.00 92.19 216 GLU A C 1
ATOM 1589 O O . GLU A 1 216 ? -6.830 -1.545 17.134 1.00 92.19 216 GLU A O 1
ATOM 1594 N N . ARG A 1 217 ? -8.528 -1.332 18.571 1.00 90.12 217 ARG A N 1
ATOM 1595 C CA . ARG A 1 217 ? -9.323 -0.492 17.667 1.00 90.12 217 ARG A CA 1
ATOM 1596 C C . ARG A 1 217 ? -8.528 0.739 17.227 1.00 90.12 217 ARG A C 1
ATOM 1598 O O . ARG A 1 217 ? -8.214 1.598 18.039 1.00 90.12 217 ARG A O 1
ATOM 1605 N N . GLY A 1 218 ? -8.340 0.852 15.918 1.00 87.94 218 GLY A N 1
ATOM 1606 C CA . GLY A 1 218 ? -7.640 1.928 15.235 1.00 87.94 218 GLY A CA 1
ATOM 1607 C C . GLY A 1 218 ? -6.163 1.648 14.967 1.00 87.94 218 GLY A C 1
ATOM 1608 O O . GLY A 1 218 ? -5.531 2.453 14.295 1.00 87.94 218 GLY A O 1
ATOM 1609 N N . LYS A 1 219 ? -5.626 0.501 15.403 1.00 95.62 219 LYS A N 1
ATOM 1610 C CA . LYS A 1 219 ? -4.285 0.043 15.022 1.00 95.62 219 LYS A CA 1
ATOM 1611 C C . LYS A 1 219 ? -4.180 -0.086 13.501 1.00 95.62 219 LYS A C 1
ATOM 1613 O O . LYS A 1 219 ? -4.998 -0.782 12.893 1.00 95.62 219 LYS A O 1
ATOM 1618 N N . VAL A 1 220 ? -3.180 0.581 12.921 1.00 97.00 220 VAL A N 1
ATOM 1619 C CA . VAL A 1 220 ? -2.886 0.596 11.480 1.00 97.00 220 VAL A CA 1
ATOM 1620 C C . VAL A 1 220 ? -1.583 -0.145 11.217 1.00 97.00 220 VAL A C 1
ATOM 1622 O O . VAL A 1 220 ? -0.560 0.160 11.828 1.00 97.00 220 VAL A O 1
ATOM 1625 N N . GLU A 1 221 ? -1.619 -1.101 10.294 1.00 97.69 221 GLU A N 1
ATOM 1626 C CA . GLU A 1 221 ? -0.512 -2.004 9.983 1.00 97.69 221 GLU A CA 1
ATOM 1627 C C . GLU A 1 221 ? -0.320 -2.099 8.466 1.00 97.69 221 GLU A C 1
ATOM 1629 O O . GLU A 1 221 ? -1.217 -2.535 7.745 1.00 97.69 221 GLU A O 1
ATOM 1634 N N . LYS A 1 222 ? 0.845 -1.684 7.963 1.00 97.88 222 LYS A N 1
ATOM 1635 C CA . LYS A 1 222 ? 1.184 -1.731 6.535 1.00 97.88 222 LYS A CA 1
ATOM 1636 C C . LYS A 1 222 ? 1.458 -3.167 6.086 1.00 97.88 222 LYS A C 1
ATOM 1638 O O . LYS A 1 222 ? 2.309 -3.838 6.663 1.00 97.88 222 LYS A O 1
ATOM 1643 N N . PHE A 1 223 ? 0.752 -3.625 5.058 1.00 97.94 223 PHE A N 1
ATOM 1644 C CA . PHE A 1 223 ? 0.854 -4.991 4.536 1.00 97.94 223 PHE A CA 1
ATOM 1645 C C . PHE A 1 223 ? 1.768 -5.090 3.310 1.00 97.94 223 PHE A C 1
ATOM 1647 O O . PHE A 1 223 ? 2.633 -5.963 3.249 1.00 97.94 223 PHE A O 1
ATOM 1654 N N . LEU A 1 224 ? 1.586 -4.177 2.354 1.00 98.19 224 LEU A N 1
ATOM 1655 C CA . LEU A 1 224 ? 2.427 -4.041 1.164 1.00 98.19 224 LEU A CA 1
ATOM 1656 C C . LEU A 1 224 ? 2.611 -2.566 0.807 1.00 98.19 224 LEU A C 1
ATOM 1658 O O . LEU A 1 224 ? 1.803 -1.729 1.214 1.00 98.19 224 LEU A O 1
ATOM 1662 N N . SER A 1 225 ? 3.638 -2.271 0.017 1.00 98.38 225 SER A N 1
ATOM 1663 C CA . SER A 1 225 ? 3.869 -0.982 -0.635 1.00 98.38 225 SER A CA 1
ATOM 1664 C C . SER A 1 225 ? 4.066 -1.195 -2.133 1.00 98.38 225 SER A C 1
ATOM 1666 O O . SER A 1 225 ? 4.606 -2.223 -2.535 1.00 98.38 225 SER A O 1
ATOM 1668 N N . VAL A 1 226 ? 3.608 -0.246 -2.945 1.00 98.38 226 VAL A N 1
ATOM 1669 C CA . VAL A 1 226 ? 3.741 -0.276 -4.408 1.00 98.38 226 VAL A CA 1
ATOM 1670 C C . VAL A 1 226 ? 4.921 0.590 -4.879 1.00 98.38 226 VAL A C 1
ATOM 1672 O O . VAL A 1 226 ? 5.431 1.379 -4.079 1.00 98.38 226 VAL A O 1
ATOM 1675 N N . PRO A 1 227 ? 5.373 0.455 -6.141 1.00 97.81 227 PRO A N 1
ATOM 1676 C CA . PRO A 1 227 ? 6.532 1.178 -6.655 1.00 97.81 227 PRO A CA 1
ATOM 1677 C C . PRO A 1 227 ? 6.351 2.697 -6.686 1.00 97.81 227 PRO A C 1
ATOM 1679 O O . PRO A 1 227 ? 5.237 3.221 -6.600 1.00 97.81 227 PRO A O 1
ATOM 1682 N N . VAL A 1 228 ? 7.469 3.398 -6.870 1.00 96.25 228 VAL A N 1
ATOM 1683 C CA . VAL A 1 228 ? 7.549 4.856 -6.988 1.00 96.25 228 VAL A CA 1
ATOM 1684 C C . VAL A 1 228 ? 6.492 5.417 -7.933 1.00 96.25 228 VAL A C 1
ATOM 1686 O O . VAL A 1 228 ? 6.277 4.932 -9.046 1.00 96.25 228 VAL A O 1
ATOM 1689 N N . GLY A 1 229 ? 5.823 6.469 -7.468 1.00 92.31 229 GLY A N 1
ATOM 1690 C CA . GLY A 1 229 ? 4.807 7.181 -8.233 1.00 92.31 229 GLY A CA 1
ATOM 1691 C C . GLY A 1 229 ? 3.547 6.370 -8.537 1.00 92.31 229 GLY A C 1
ATOM 1692 O O . GLY A 1 229 ? 2.701 6.895 -9.241 1.00 92.31 229 GLY A O 1
ATOM 1693 N N . ALA A 1 230 ? 3.401 5.133 -8.052 1.00 95.00 230 ALA A N 1
ATOM 1694 C CA . ALA A 1 230 ? 2.151 4.389 -8.155 1.00 95.00 230 ALA A CA 1
ATOM 1695 C C . 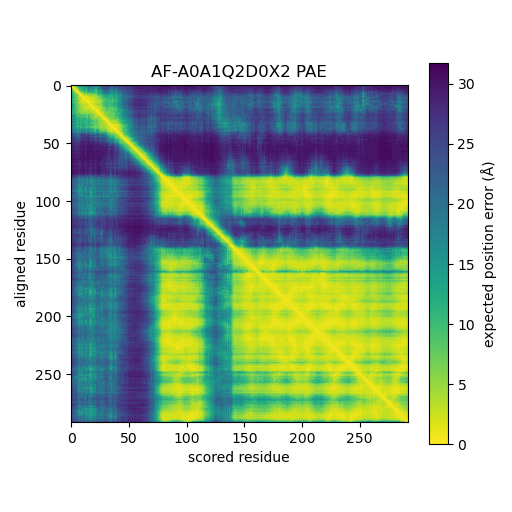ALA A 1 230 ? 1.232 4.685 -6.970 1.00 95.00 230 ALA A C 1
ATOM 1697 O O . ALA A 1 230 ? 1.714 4.781 -5.849 1.00 95.00 230 ALA A O 1
ATOM 1698 N N . ALA A 1 231 ? -0.081 4.679 -7.200 1.00 94.19 231 ALA A N 1
ATOM 1699 C CA . ALA A 1 231 ? -1.082 4.471 -6.162 1.00 94.19 231 ALA A CA 1
ATOM 1700 C C . ALA A 1 231 ? -1.385 2.974 -5.986 1.00 94.19 231 ALA A C 1
ATOM 1702 O O . ALA A 1 231 ? -1.285 2.167 -6.922 1.00 94.19 231 ALA A O 1
ATOM 1703 N N . THR A 1 232 ? -1.783 2.602 -4.766 1.00 96.38 232 THR A N 1
ATOM 1704 C CA . THR A 1 232 ? -2.372 1.288 -4.490 1.00 96.38 232 THR A CA 1
ATOM 1705 C C . THR A 1 232 ? -3.883 1.414 -4.607 1.00 96.38 232 THR A C 1
ATOM 1707 O O . THR A 1 232 ? -4.502 2.146 -3.835 1.00 96.38 232 THR A O 1
ATOM 1710 N N . CYS A 1 233 ? -4.499 0.675 -5.525 1.00 92.69 233 CYS A N 1
ATOM 1711 C CA . CYS A 1 233 ? -5.937 0.776 -5.769 1.00 92.69 233 CYS A CA 1
ATOM 1712 C C . CYS A 1 233 ? -6.618 -0.600 -5.811 1.00 92.69 233 CYS A C 1
ATOM 1714 O O . CYS A 1 233 ? -5.969 -1.639 -5.947 1.00 92.69 233 CYS A O 1
ATOM 1716 N N . GLY A 1 234 ? -7.944 -0.595 -5.671 1.00 90.50 234 GLY A N 1
ATOM 1717 C CA . GLY A 1 234 ? -8.826 -1.746 -5.866 1.00 90.50 234 GLY A CA 1
ATOM 1718 C C . GLY A 1 234 ? -8.464 -3.003 -5.065 1.00 90.50 234 GLY A C 1
ATOM 1719 O O . GLY A 1 234 ? -8.383 -4.071 -5.676 1.00 90.50 234 GLY A O 1
ATOM 1720 N N . PRO A 1 235 ? -8.229 -2.924 -3.738 1.00 95.50 235 PRO A N 1
ATOM 1721 C CA . PRO A 1 235 ? -7.877 -4.104 -2.966 1.00 95.50 235 PRO A CA 1
ATOM 1722 C C . PRO A 1 235 ? -9.017 -5.128 -2.929 1.00 95.50 235 PRO A C 1
ATOM 1724 O O . PRO A 1 235 ? -10.165 -4.793 -2.635 1.00 95.50 235 PRO A O 1
ATOM 1727 N N . VAL A 1 236 ? -8.677 -6.396 -3.148 1.00 93.94 236 VAL A N 1
ATOM 1728 C CA . VAL A 1 236 ? -9.549 -7.551 -2.899 1.00 93.94 236 VAL A CA 1
ATOM 1729 C C . VAL A 1 236 ? -8.843 -8.471 -1.914 1.00 93.94 236 VAL A C 1
ATOM 1731 O O . VAL A 1 236 ? -7.751 -8.967 -2.194 1.00 93.94 236 VAL A O 1
ATOM 1734 N N . ILE A 1 237 ? -9.463 -8.695 -0.755 1.00 93.19 237 ILE A N 1
ATOM 1735 C CA . ILE A 1 237 ? -8.895 -9.522 0.313 1.00 93.19 237 ILE A CA 1
ATOM 1736 C C . ILE A 1 237 ? -9.591 -10.878 0.308 1.00 93.19 237 ILE A C 1
ATOM 1738 O O . ILE A 1 237 ? -10.769 -10.979 0.640 1.00 93.19 237 ILE A O 1
ATOM 1742 N N . HIS A 1 238 ? -8.850 -11.917 -0.062 1.00 88.88 238 HIS A N 1
ATOM 1743 C CA . HIS A 1 238 ? -9.285 -13.306 -0.003 1.00 88.88 238 HIS A CA 1
ATOM 1744 C C . HIS A 1 238 ? -8.533 -14.022 1.127 1.00 88.88 238 HIS A C 1
ATOM 1746 O O . HIS A 1 238 ? -7.726 -14.929 0.916 1.00 88.88 238 HIS A O 1
ATOM 1752 N N . ASP A 1 239 ? -8.777 -13.567 2.358 1.00 86.88 239 ASP A N 1
ATOM 1753 C CA . ASP A 1 239 ? -8.047 -13.967 3.566 1.00 86.88 239 ASP A CA 1
ATOM 1754 C C . ASP A 1 239 ? -8.185 -15.455 3.907 1.00 86.88 239 ASP A C 1
ATOM 1756 O O . ASP A 1 239 ? -7.273 -16.038 4.490 1.00 86.88 239 ASP A O 1
ATOM 1760 N N . LYS A 1 240 ? -9.286 -16.090 3.496 1.00 82.75 240 LYS A N 1
ATOM 1761 C CA . LYS A 1 240 ? -9.498 -17.538 3.659 1.00 82.75 240 LYS A CA 1
ATOM 1762 C C . LYS A 1 240 ? -8.540 -18.389 2.826 1.00 82.75 240 LYS A C 1
ATOM 1764 O O . LYS A 1 240 ? -8.171 -19.469 3.274 1.00 82.75 240 LYS A O 1
ATOM 1769 N N . ASP A 1 241 ? -8.102 -17.868 1.680 1.00 83.31 241 ASP A N 1
ATOM 1770 C CA . ASP A 1 241 ? -7.171 -18.553 0.774 1.00 83.31 241 ASP A CA 1
ATOM 1771 C C . ASP A 1 241 ? -5.789 -17.881 0.779 1.00 83.31 241 ASP A C 1
ATOM 1773 O O . ASP A 1 241 ? -4.991 -18.061 -0.140 1.00 83.31 241 ASP A O 1
ATOM 1777 N N . GLY A 1 242 ? -5.510 -17.040 1.783 1.00 86.25 242 GLY A N 1
ATOM 1778 C CA . GLY A 1 242 ? -4.205 -16.401 1.947 1.00 86.25 242 GLY A CA 1
ATOM 1779 C C . GLY A 1 242 ? -3.813 -15.434 0.823 1.00 86.25 242 GLY A C 1
ATOM 1780 O O . GLY A 1 242 ? -2.621 -15.180 0.653 1.00 86.25 242 GLY A O 1
ATOM 1781 N N . SER A 1 243 ? -4.777 -14.926 0.043 1.00 89.12 243 SER A N 1
ATOM 1782 C CA . SER A 1 243 ? -4.522 -14.139 -1.171 1.00 89.12 243 SER A CA 1
ATOM 1783 C C . SER A 1 243 ? -5.035 -12.704 -1.058 1.00 89.12 243 SER A C 1
ATOM 1785 O O . SER A 1 243 ? -6.159 -12.458 -0.626 1.00 89.12 243 SER A O 1
ATOM 1787 N N . VAL A 1 244 ? -4.228 -11.750 -1.512 1.00 95.62 244 VAL A N 1
ATOM 1788 C CA . VAL A 1 244 ? -4.588 -10.332 -1.638 1.00 95.62 244 VAL A CA 1
ATOM 1789 C C . VAL A 1 244 ? -4.326 -9.886 -3.064 1.00 95.62 244 VAL A C 1
ATOM 1791 O O . VAL A 1 244 ? -3.273 -10.183 -3.614 1.00 95.62 244 VAL A O 1
ATOM 1794 N N . PHE A 1 245 ? -5.253 -9.145 -3.658 1.00 96.62 245 PHE A N 1
ATOM 1795 C CA . PHE A 1 245 ? -5.071 -8.550 -4.978 1.00 96.62 245 PHE A CA 1
ATOM 1796 C C . PHE A 1 245 ? -5.125 -7.036 -4.863 1.00 96.62 245 PHE A C 1
ATOM 1798 O O . PHE A 1 245 ? -5.979 -6.510 -4.153 1.00 96.62 245 PHE A O 1
ATOM 1805 N N . VAL A 1 246 ? -4.234 -6.344 -5.567 1.00 96.50 246 VAL A N 1
ATOM 1806 C CA . VAL A 1 246 ? -4.265 -4.883 -5.711 1.00 96.50 246 VAL A CA 1
ATOM 1807 C C . VAL A 1 246 ? -3.905 -4.502 -7.139 1.00 96.50 246 VAL A C 1
ATOM 1809 O O . VAL A 1 246 ? -3.185 -5.224 -7.833 1.00 96.50 246 VAL A O 1
ATOM 1812 N N . THR A 1 247 ? -4.385 -3.348 -7.579 1.00 96.12 247 THR A N 1
ATOM 1813 C CA . THR A 1 247 ? -3.930 -2.711 -8.814 1.00 96.12 247 THR A CA 1
ATOM 1814 C C . THR A 1 247 ? -2.873 -1.665 -8.488 1.00 96.12 247 THR A C 1
ATOM 1816 O O . THR A 1 247 ? -3.101 -0.803 -7.639 1.00 96.12 247 THR A O 1
ATOM 1819 N N . VAL A 1 248 ? -1.745 -1.719 -9.188 1.00 96.38 248 VAL A N 1
ATOM 1820 C CA . VAL A 1 248 ? -0.683 -0.708 -9.138 1.00 96.38 248 VAL A CA 1
ATOM 1821 C C . VAL A 1 248 ? -0.952 0.312 -10.245 1.00 96.38 248 VAL A C 1
ATOM 1823 O O . VAL A 1 248 ? -0.877 -0.056 -11.421 1.00 96.38 248 VAL A O 1
ATOM 1826 N N . GLN A 1 249 ? -1.312 1.558 -9.908 1.00 89.62 249 GLN A N 1
ATOM 1827 C CA . GLN A 1 249 ? -1.758 2.544 -10.905 1.00 89.62 249 GLN A CA 1
ATOM 1828 C C . GLN A 1 249 ? -1.425 4.006 -10.556 1.00 89.62 249 GLN A C 1
ATOM 1830 O O . GLN A 1 249 ? -1.732 4.436 -9.457 1.00 89.62 249 GLN A O 1
ATOM 1835 N N . PRO A 1 250 ? -0.979 4.819 -11.531 1.00 86.50 250 PRO A N 1
ATOM 1836 C CA . PRO A 1 250 ? -0.041 4.456 -12.587 1.00 86.50 250 PRO A CA 1
ATOM 1837 C C . PRO A 1 250 ? 1.385 4.423 -12.009 1.00 86.50 250 PRO A C 1
ATOM 1839 O O . PRO A 1 250 ? 1.765 5.378 -11.352 1.00 86.50 250 PRO A O 1
ATOM 1842 N N . PRO A 1 251 ? 2.203 3.385 -12.244 1.00 90.00 251 PRO A N 1
ATOM 1843 C CA . PRO A 1 251 ? 3.585 3.400 -11.773 1.00 90.00 251 PRO A CA 1
ATOM 1844 C C . PRO A 1 251 ? 4.400 4.499 -12.460 1.00 90.00 251 PRO A C 1
ATOM 1846 O O . PRO A 1 251 ? 4.215 4.771 -13.648 1.00 90.00 251 PRO A O 1
ATOM 1849 N N . GLY A 1 252 ? 5.302 5.127 -11.705 1.00 88.19 252 GLY A N 1
ATOM 1850 C CA . GLY A 1 252 ? 6.181 6.182 -12.200 1.00 88.19 252 GLY A CA 1
ATOM 1851 C C . GLY A 1 252 ? 5.474 7.497 -12.534 1.00 88.19 252 GLY A C 1
ATOM 1852 O O . GLY A 1 252 ? 5.919 8.195 -13.450 1.00 88.19 252 GLY A O 1
ATOM 1853 N N . GLU A 1 253 ? 4.378 7.845 -11.843 1.00 83.25 253 GLU A N 1
ATOM 1854 C CA . GLU A 1 253 ? 3.729 9.150 -12.012 1.00 83.25 253 GLU A CA 1
ATOM 1855 C C . GLU A 1 253 ? 4.749 10.299 -11.910 1.00 83.25 253 GLU A C 1
ATOM 1857 O O . GLU A 1 253 ? 5.663 10.273 -11.086 1.00 83.25 253 GLU A O 1
ATOM 1862 N N . ASN A 1 254 ? 4.569 11.326 -12.749 1.00 83.06 254 ASN A N 1
ATOM 1863 C CA . ASN A 1 254 ? 5.470 12.471 -12.952 1.00 83.06 254 ASN A CA 1
ATOM 1864 C C . ASN A 1 254 ? 6.750 12.176 -13.755 1.00 83.06 254 ASN A C 1
ATOM 1866 O O . ASN A 1 254 ? 7.514 13.103 -14.019 1.00 83.06 254 ASN A O 1
ATOM 1870 N N . GLY A 1 255 ? 6.960 10.935 -14.203 1.00 81.94 255 GLY A N 1
ATOM 1871 C CA . GLY A 1 255 ? 7.972 10.612 -15.209 1.00 81.94 255 GLY A CA 1
ATOM 1872 C C . GLY A 1 255 ? 7.584 11.049 -16.623 1.00 81.94 255 GLY A C 1
ATOM 1873 O O . GLY A 1 255 ? 6.433 11.396 -16.907 1.00 81.94 255 GLY A O 1
ATOM 1874 N N . ALA A 1 256 ? 8.552 10.995 -17.537 1.00 80.44 256 ALA A N 1
ATOM 1875 C CA . ALA A 1 256 ? 8.344 11.247 -18.961 1.00 80.44 256 ALA A CA 1
ATOM 1876 C C . ALA A 1 256 ? 8.507 9.955 -19.771 1.00 80.44 256 ALA A C 1
ATOM 1878 O O . ALA A 1 256 ? 9.138 9.004 -19.329 1.00 80.44 256 ALA A O 1
ATOM 1879 N N . TRP A 1 257 ? 7.990 9.920 -21.002 1.00 73.38 257 TRP A N 1
ATOM 1880 C CA . TRP A 1 257 ? 8.166 8.749 -21.874 1.00 73.38 257 TRP A CA 1
ATOM 1881 C C . TRP A 1 257 ? 9.642 8.438 -22.167 1.00 73.38 257 TRP A C 1
ATOM 1883 O O . TRP A 1 257 ? 10.028 7.278 -22.239 1.00 73.38 257 TRP A O 1
ATOM 1893 N N . ALA A 1 258 ? 10.457 9.480 -22.345 1.00 82.75 258 ALA A N 1
ATOM 1894 C CA . ALA A 1 258 ? 11.892 9.341 -22.582 1.00 82.75 258 ALA A CA 1
ATOM 1895 C C . ALA A 1 258 ? 12.684 9.030 -21.299 1.00 82.75 258 ALA A C 1
ATOM 1897 O O . ALA A 1 258 ? 13.785 8.499 -21.380 1.00 82.75 258 ALA A O 1
ATOM 1898 N N . GLU A 1 259 ? 12.122 9.364 -20.136 1.00 86.94 259 GLU A N 1
ATOM 1899 C CA . GLU A 1 259 ? 12.765 9.270 -18.823 1.00 86.94 259 GLU A CA 1
ATOM 1900 C C . GLU A 1 259 ? 11.728 8.775 -17.799 1.00 86.94 259 GLU A C 1
ATOM 1902 O O . GLU A 1 259 ? 11.193 9.562 -17.006 1.00 86.94 259 GLU A O 1
ATOM 1907 N N . PRO A 1 260 ? 11.339 7.488 -17.869 1.00 89.50 260 PRO A N 1
ATOM 1908 C CA . PRO A 1 260 ? 10.361 6.940 -16.946 1.00 89.50 260 PRO A CA 1
ATOM 1909 C C . PRO A 1 260 ? 10.971 6.815 -15.547 1.00 89.50 260 PRO A C 1
ATOM 1911 O O . PRO A 1 260 ? 12.128 6.431 -15.388 1.00 89.50 260 PRO A O 1
ATOM 1914 N N . LEU A 1 261 ? 10.165 7.104 -14.523 1.00 91.44 261 LEU A N 1
ATOM 1915 C CA . LEU A 1 261 ? 10.569 6.942 -13.120 1.00 91.44 261 LEU A CA 1
ATOM 1916 C C . LEU A 1 261 ? 10.422 5.502 -12.618 1.00 91.44 261 LEU A C 1
ATOM 1918 O O . LEU A 1 261 ? 10.970 5.171 -11.574 1.00 91.44 261 LEU A O 1
ATOM 1922 N N . SER A 1 262 ? 9.671 4.671 -13.342 1.00 94.31 262 SER A N 1
ATOM 1923 C CA . SER A 1 262 ? 9.422 3.277 -12.994 1.00 94.31 262 SER A CA 1
ATOM 1924 C C . SER A 1 262 ? 9.499 2.388 -14.228 1.00 94.31 262 SER A C 1
ATOM 1926 O O . SER A 1 262 ? 9.017 2.764 -15.301 1.00 94.31 262 SER A O 1
ATOM 1928 N N . TYR A 1 263 ? 10.058 1.193 -14.052 1.00 94.38 263 TYR A N 1
ATOM 1929 C CA . TYR A 1 263 ? 10.048 0.116 -15.048 1.00 94.38 263 TYR A CA 1
ATOM 1930 C C . TYR A 1 263 ? 9.162 -1.062 -14.625 1.00 94.38 263 TYR A C 1
ATOM 1932 O O . TYR A 1 263 ? 9.168 -2.114 -15.269 1.00 94.38 263 TYR A O 1
ATOM 1940 N N . PHE A 1 264 ? 8.374 -0.902 -13.561 1.00 95.62 264 PHE A N 1
ATOM 1941 C CA . PHE A 1 264 ? 7.433 -1.920 -13.115 1.00 95.62 264 PHE A CA 1
ATOM 1942 C C . PHE A 1 264 ? 6.404 -2.263 -14.215 1.00 95.62 264 PHE A C 1
ATOM 1944 O O . PHE A 1 264 ? 5.885 -1.359 -14.883 1.00 95.62 264 PHE A O 1
ATOM 1951 N N . PRO A 1 265 ? 6.022 -3.546 -14.373 1.00 94.69 265 PRO A N 1
ATOM 1952 C CA . PRO A 1 265 ? 6.439 -4.716 -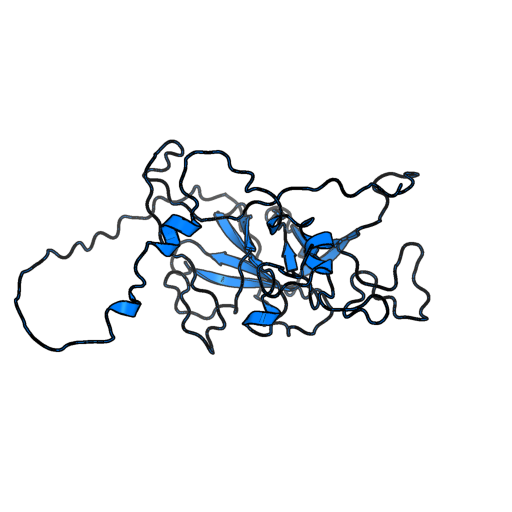13.586 1.00 94.69 265 PRO A CA 1
ATOM 1953 C C . PRO A 1 265 ? 7.569 -5.523 -14.237 1.00 94.69 265 PRO A C 1
ATOM 1955 O O . PRO A 1 265 ? 7.980 -6.545 -13.694 1.00 94.69 265 PRO A O 1
ATOM 1958 N N . ASP A 1 266 ? 7.992 -5.124 -15.436 1.00 92.75 266 ASP A N 1
ATOM 1959 C CA . ASP A 1 266 ? 8.853 -5.932 -16.298 1.00 92.75 266 ASP A CA 1
ATOM 1960 C C . ASP A 1 266 ? 10.341 -5.684 -16.004 1.00 92.75 266 ASP A C 1
ATOM 1962 O O . ASP A 1 266 ? 11.169 -6.557 -16.252 1.00 92.75 266 ASP A O 1
ATOM 1966 N N . TYR A 1 267 ? 10.670 -4.506 -15.459 1.00 94.25 267 TYR A N 1
ATOM 1967 C CA . TYR A 1 267 ? 12.017 -4.083 -15.064 1.00 94.25 267 TYR A CA 1
ATOM 1968 C C . TYR A 1 267 ? 13.065 -4.209 -16.174 1.00 94.25 267 TYR A C 1
ATOM 1970 O O . TYR A 1 267 ? 14.237 -4.459 -15.912 1.00 94.25 267 TYR A O 1
ATOM 1978 N N . VAL A 1 268 ? 12.638 -4.018 -17.425 1.00 92.19 268 VAL A N 1
ATOM 1979 C CA . VAL A 1 268 ? 13.525 -4.017 -18.592 1.00 92.19 268 VAL A CA 1
ATOM 1980 C C . VAL A 1 268 ? 14.070 -2.613 -18.791 1.00 92.19 268 VAL A C 1
ATOM 1982 O O . VAL A 1 268 ? 13.323 -1.712 -19.185 1.00 92.19 268 VAL A O 1
ATOM 1985 N N . MET A 1 269 ? 15.366 -2.419 -18.561 1.00 89.94 269 MET A N 1
ATOM 1986 C CA . MET A 1 269 ? 15.986 -1.103 -18.709 1.00 89.94 269 MET A CA 1
ATOM 1987 C C . MET A 1 269 ? 16.204 -0.741 -20.189 1.00 89.94 269 MET A C 1
ATOM 1989 O O . MET A 1 269 ? 16.239 -1.623 -21.057 1.00 89.94 269 MET A O 1
ATOM 1993 N N . PRO A 1 270 ? 16.365 0.552 -20.525 1.00 85.44 270 PRO A N 1
ATOM 1994 C CA . PRO A 1 270 ? 16.620 0.971 -21.895 1.00 85.44 270 PRO A CA 1
ATOM 1995 C C . PRO A 1 270 ? 17.888 0.311 -22.445 1.00 85.44 270 PRO A C 1
ATOM 1997 O O . PRO A 1 270 ? 18.962 0.402 -21.857 1.00 85.44 270 PRO A O 1
ATOM 2000 N N . GLY A 1 271 ? 17.762 -0.355 -23.594 1.00 85.06 271 GLY A N 1
ATOM 2001 C CA . GLY A 1 271 ? 18.859 -1.095 -24.225 1.00 85.06 271 GLY A CA 1
ATOM 2002 C C . GLY A 1 271 ? 18.980 -2.558 -23.787 1.00 85.06 271 GLY A C 1
ATOM 2003 O O . GLY A 1 271 ? 19.726 -3.310 -24.414 1.00 85.06 271 GLY A O 1
ATOM 2004 N N . GLU A 1 272 ? 18.215 -2.999 -22.787 1.00 90.56 272 GLU A N 1
ATOM 2005 C CA . GLU A 1 272 ? 18.155 -4.405 -22.397 1.00 90.56 272 GLU A CA 1
ATOM 2006 C C . GLU A 1 272 ? 17.169 -5.199 -23.254 1.00 90.56 272 GLU A C 1
ATOM 2008 O O . GLU A 1 272 ? 16.175 -4.693 -23.784 1.00 90.56 272 GLU A O 1
ATOM 2013 N N . ARG A 1 273 ? 17.440 -6.500 -23.380 1.00 86.69 273 ARG A N 1
ATOM 2014 C CA . ARG A 1 273 ? 16.562 -7.425 -24.091 1.00 86.69 273 ARG A CA 1
ATOM 2015 C C . ARG A 1 273 ? 15.694 -8.194 -23.098 1.00 86.69 273 ARG A C 1
ATOM 2017 O O . ARG A 1 273 ? 16.147 -9.173 -22.512 1.00 86.69 273 ARG A O 1
ATOM 2024 N N . GLY A 1 274 ? 14.440 -7.770 -22.965 1.00 86.81 274 GLY A N 1
ATOM 2025 C CA . GLY A 1 274 ? 13.417 -8.475 -22.189 1.00 86.81 274 GLY A CA 1
ATOM 2026 C C . GLY A 1 274 ? 12.939 -9.784 -22.830 1.00 86.81 274 GLY A C 1
ATOM 2027 O O . GLY A 1 274 ? 13.308 -10.145 -23.956 1.00 86.81 274 GLY A O 1
ATOM 2028 N N . ARG A 1 275 ? 12.073 -10.506 -22.114 1.00 88.75 275 ARG A N 1
ATOM 2029 C CA . ARG A 1 275 ? 11.356 -11.675 -22.635 1.00 88.75 275 ARG A CA 1
ATOM 2030 C C . ARG A 1 275 ? 10.238 -11.222 -23.574 1.00 88.75 275 ARG A C 1
ATOM 2032 O O . ARG A 1 275 ? 9.850 -10.058 -23.644 1.00 88.75 275 ARG A O 1
ATOM 2039 N N . ARG A 1 276 ? 9.686 -12.168 -24.335 1.00 83.00 276 ARG A N 1
ATOM 2040 C CA . ARG A 1 276 ? 8.557 -11.886 -25.229 1.00 83.00 276 ARG A CA 1
ATOM 2041 C C . ARG A 1 276 ? 7.345 -11.416 -24.414 1.00 83.00 276 ARG A C 1
ATOM 2043 O O . ARG A 1 276 ? 6.787 -12.210 -23.666 1.00 83.00 276 ARG A O 1
ATOM 2050 N N . GLY A 1 277 ? 6.903 -10.182 -24.656 1.00 81.06 277 GLY A N 1
ATOM 2051 C CA . GLY A 1 277 ? 5.766 -9.561 -23.963 1.00 81.06 277 GLY A CA 1
ATOM 2052 C C . GLY A 1 277 ? 6.169 -8.561 -22.878 1.00 81.06 277 GLY A C 1
ATOM 2053 O O . GLY A 1 277 ? 5.304 -7.825 -22.405 1.00 81.06 277 GLY A O 1
ATOM 2054 N N . ASP A 1 278 ? 7.458 -8.499 -22.542 1.00 86.56 278 ASP A N 1
ATOM 2055 C CA . ASP A 1 278 ? 7.986 -7.491 -21.631 1.00 86.56 278 ASP A CA 1
ATOM 2056 C C . ASP A 1 278 ? 8.086 -6.134 -22.335 1.00 86.56 278 ASP A C 1
ATOM 2058 O O . ASP A 1 278 ? 8.289 -6.039 -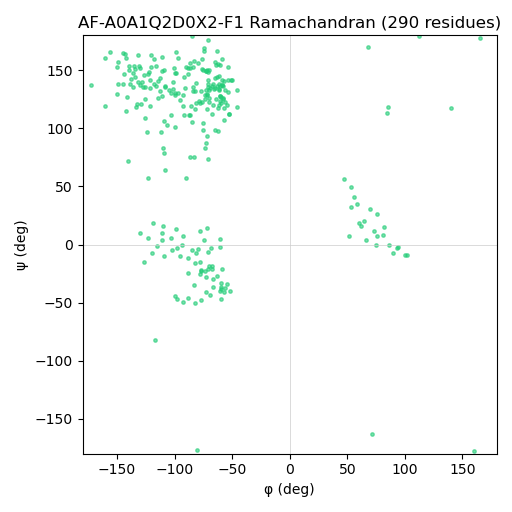23.553 1.00 86.56 278 ASP A O 1
ATOM 2062 N N . PHE A 1 279 ? 7.947 -5.076 -21.548 1.00 85.69 279 PHE A N 1
ATOM 2063 C CA . PHE A 1 279 ? 7.981 -3.697 -21.994 1.00 85.69 279 PHE A CA 1
ATOM 2064 C C . PHE A 1 279 ? 8.991 -2.896 -21.169 1.00 85.69 279 PHE A C 1
ATOM 2066 O O . PHE A 1 279 ? 9.037 -2.999 -19.949 1.00 85.69 279 PHE A O 1
ATOM 2073 N N . SER A 1 280 ? 9.794 -2.074 -21.845 1.00 89.06 280 SER A N 1
ATOM 2074 C CA . SER A 1 280 ? 10.761 -1.184 -21.196 1.00 89.06 280 SER A CA 1
ATOM 2075 C C . SER A 1 280 ? 10.084 0.138 -20.829 1.00 89.06 280 SER A C 1
ATOM 2077 O O . SER A 1 280 ? 10.209 1.139 -21.532 1.00 89.06 280 SER A O 1
ATOM 2079 N N . GLY A 1 281 ? 9.278 0.103 -19.769 1.00 87.75 281 GLY A N 1
ATOM 2080 C CA . GLY A 1 281 ? 8.590 1.272 -19.227 1.00 87.75 281 GLY A CA 1
ATOM 2081 C C . GLY A 1 281 ? 7.460 0.905 -18.258 1.00 87.75 281 GLY A C 1
ATOM 2082 O O . GLY A 1 281 ? 7.170 -0.276 -18.059 1.00 87.75 281 GLY A O 1
ATOM 2083 N N . PRO A 1 282 ? 6.790 1.908 -17.670 1.00 90.69 282 PRO A N 1
ATOM 2084 C CA . PRO A 1 282 ? 5.801 1.685 -16.626 1.00 90.69 282 PRO A CA 1
ATOM 2085 C C . PRO A 1 282 ? 4.511 1.089 -17.191 1.00 90.69 282 PRO A C 1
ATOM 2087 O O . PRO A 1 282 ? 3.944 1.594 -18.166 1.00 90.69 282 PRO A O 1
ATOM 2090 N N . ARG A 1 283 ? 3.996 0.038 -16.543 1.00 90.25 283 ARG A N 1
ATOM 2091 C CA . ARG A 1 283 ? 2.702 -0.572 -16.879 1.00 90.25 283 ARG A CA 1
ATOM 2092 C C . ARG A 1 283 ? 1.852 -0.800 -15.636 1.00 90.25 283 ARG A C 1
ATOM 2094 O O . ARG A 1 283 ? 2.238 -1.581 -14.762 1.00 90.25 283 ARG A O 1
ATOM 2101 N N . PRO A 1 284 ? 0.648 -0.205 -15.571 1.00 92.88 284 PRO A N 1
ATOM 2102 C CA . PRO A 1 284 ? -0.298 -0.558 -14.529 1.00 92.88 284 PRO A CA 1
ATOM 2103 C C . PRO A 1 284 ? -0.605 -2.053 -14.578 1.00 92.88 284 PRO A C 1
ATOM 2105 O O . PRO A 1 284 ? -0.775 -2.627 -15.657 1.00 92.88 284 PRO A O 1
ATOM 2108 N N . THR A 1 285 ? -0.642 -2.681 -13.409 1.00 91.94 285 THR A N 1
ATOM 2109 C CA . THR A 1 285 ? -0.703 -4.141 -13.295 1.00 91.94 285 THR A CA 1
ATOM 2110 C C . THR A 1 285 ? -1.551 -4.531 -12.100 1.00 91.94 285 THR A C 1
ATOM 2112 O O . THR A 1 285 ? -1.442 -3.934 -11.028 1.00 91.94 285 THR A O 1
ATOM 2115 N N . VAL A 1 286 ? -2.389 -5.549 -12.281 1.00 94.62 286 VAL A N 1
ATOM 2116 C CA . VAL A 1 286 ? -3.014 -6.257 -11.163 1.00 94.62 286 VAL A CA 1
ATOM 2117 C C . VAL A 1 286 ? -2.002 -7.264 -10.646 1.00 94.62 286 VAL A C 1
ATOM 2119 O O . VAL A 1 286 ? -1.562 -8.133 -11.403 1.00 94.62 286 VAL A O 1
ATOM 2122 N N . ILE A 1 287 ? -1.646 -7.162 -9.372 1.00 95.81 287 ILE A N 1
ATOM 2123 C CA . ILE A 1 287 ? -0.773 -8.124 -8.704 1.00 95.81 287 ILE A CA 1
ATOM 2124 C C . ILE A 1 287 ? -1.572 -8.955 -7.706 1.00 95.81 287 ILE A C 1
ATOM 2126 O O . ILE A 1 287 ? -2.552 -8.484 -7.126 1.00 95.81 287 ILE A O 1
ATOM 2130 N N . GLN A 1 288 ? -1.127 -10.187 -7.501 1.00 95.19 288 GLN A N 1
ATOM 2131 C CA . GLN A 1 288 ? -1.559 -11.042 -6.405 1.00 95.19 288 GLN A CA 1
ATOM 2132 C C . GLN A 1 288 ? -0.413 -11.162 -5.408 1.00 95.19 288 GLN A C 1
ATOM 2134 O O . GLN A 1 288 ? 0.725 -11.381 -5.812 1.00 95.19 288 GLN A O 1
ATOM 2139 N N . VAL A 1 289 ? -0.725 -11.063 -4.122 1.00 95.81 289 VAL A N 1
ATOM 2140 C CA . VAL A 1 289 ? 0.175 -11.315 -3.000 1.00 95.81 289 VAL A CA 1
ATOM 2141 C C . VAL A 1 289 ? -0.338 -12.529 -2.233 1.00 95.81 289 VAL A C 1
ATOM 2143 O O . VAL A 1 289 ? -1.500 -12.553 -1.828 1.00 95.81 289 VAL A O 1
ATOM 2146 N N . THR A 1 290 ? 0.516 -13.529 -2.034 1.00 92.12 290 THR A N 1
ATOM 2147 C CA . THR A 1 290 ? 0.174 -14.795 -1.365 1.00 92.12 290 THR A CA 1
ATOM 2148 C C . THR A 1 290 ? 1.191 -15.159 -0.301 1.00 92.12 290 THR A C 1
ATOM 2150 O O . THR A 1 290 ? 2.395 -15.007 -0.524 1.00 92.12 290 THR A O 1
ATOM 2153 N N . GLY A 1 291 ? 0.703 -15.671 0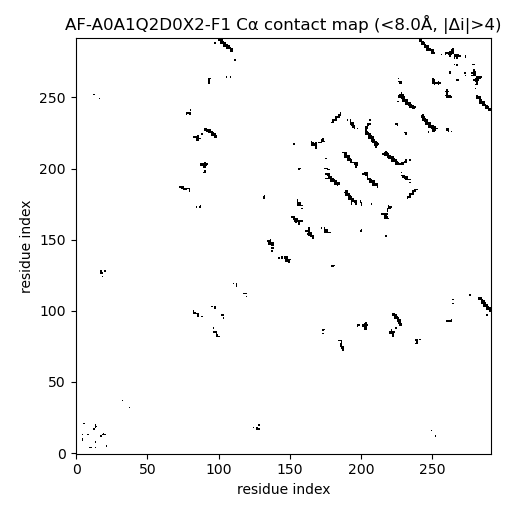.829 1.00 85.12 291 GLY A N 1
ATOM 2154 C CA . GLY A 1 291 ? 1.548 -16.254 1.872 1.00 85.12 291 GLY A CA 1
ATOM 2155 C C . GLY A 1 291 ? 2.120 -17.617 1.461 1.00 85.12 291 GLY A C 1
ATOM 2156 O O . GLY A 1 291 ? 1.466 -18.344 0.71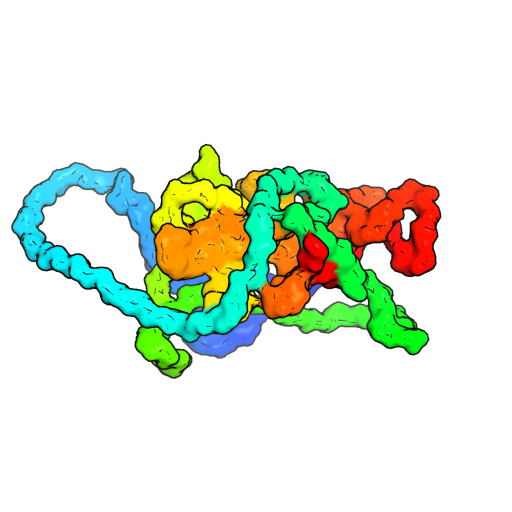3 1.00 85.12 291 GLY A O 1
ATOM 2157 N N . HIS A 1 292 ? 3.316 -17.959 1.944 1.00 75.88 292 HIS A N 1
ATOM 2158 C CA . HIS A 1 292 ? 3.974 -19.259 1.757 1.00 75.88 292 HIS A CA 1
ATOM 2159 C C . HIS A 1 292 ? 4.542 -19.814 3.066 1.00 75.88 292 HIS A C 1
ATOM 2161 O O . HIS A 1 292 ? 4.896 -19.010 3.959 1.00 75.88 292 HIS A O 1
#

Solvent-accessible surface area (backbone atoms only — not comparable to full-atom values): 17866 Å² total; per-residue (Å²): 141,78,95,72,58,95,63,99,59,52,73,67,53,38,48,73,75,48,58,43,53,89,81,46,79,78,83,75,81,63,93,66,79,54,66,67,64,56,60,72,67,50,77,62,80,73,75,74,79,78,79,84,84,90,82,91,80,95,74,93,74,84,84,79,87,68,82,70,79,76,80,72,71,77,74,36,93,50,90,48,77,85,76,58,59,46,76,90,48,55,37,73,45,69,47,74,48,63,22,79,57,44,50,75,46,82,75,49,48,70,86,61,64,92,48,96,86,54,75,88,67,90,72,76,96,77,79,78,90,88,82,88,80,80,86,77,42,52,50,92,78,39,89,81,56,92,59,60,51,76,75,83,54,68,44,66,35,40,73,92,81,40,92,55,40,29,50,81,39,84,74,90,57,49,69,45,39,50,77,58,46,76,42,65,36,58,46,62,37,39,33,38,20,8,47,62,12,30,86,76,69,48,25,32,8,25,38,28,41,32,37,73,58,77,93,50,16,29,38,33,37,30,47,37,32,35,25,14,48,13,19,29,37,74,67,44,63,40,41,92,77,46,34,37,33,36,32,40,42,53,39,14,56,94,43,44,95,93,54,58,61,18,30,43,85,57,65,26,53,93,93,57,85,61,62,95,89,53,46,73,38,50,38,37,29,36,33,40,35,36,62,111

Organism: NCBI:txid399497

Mean predicted aligned error: 14.64 Å

Radius of gyration: 22.49 Å; Cα contacts (8 Å, |Δi|>4): 538; chains: 1; bounding box: 52×56×68 Å

Foldseek 3Di:
DPDDDPDPDDPVCCCPPANVVVVDPDPDPDPDDDVCVVVVPPDDPVVVPPDDDDDDDDDDDDPPPDPPPPPDDDQQPDPFADFAFDAFAFLQFQDKFFTPQKDKDFPDWPPDDPDDPDDPDDDPCDGDDDDFDDDWAADPPDPPDPDGDDDDQKDAADPVPDDIDQNPDDDDAHHDDAWTDWDADSRRWIKTWHACRCVGHRGATFIWIAGCDDNRHRHIGTGMGHGRNWTWDDWDDPRVQQKIKTKTPWHQPPADPVGGSYLPPQPADVPRDGDVPGDRHTIITIMMMGGD